Protein AF-A0A497GKZ6-F1 (afdb_monomer)

Secondary structure (DSSP, 8-state):
----------------HHHHHHHHHHHHHHTT--EE--EEETTEEE-HHHHHHHHHTT--S-HHHHHHHHHHTTSEEEEEEEEEEE-TTT--S-EEEEEE-TTT----EEEE-EEEETTT--EEEHHHHEETTEEE-TTT--EE-GGGEEE-TTS--EEEETTT--EESSPEEEEEETTT--EE-TTTSEEEEEEEEEE-HHHHHHHHHHHHHHHHHHHHHHTTPEE--SEEE-TTS-EEE-SEEEEETTEEEEEEE-TT--HHHHHHHHHHHHHHHHH-TTEEEEEEEEGGG-TT------TTEEEEEESSHHHHHHHHHHHHHTT-

Radius of gyration: 35.56 Å; Cα contacts (8 Å, |Δi|>4): 507; chains: 1; bounding box: 80×43×103 Å

Sequence (328 aa):
MRLALSERTEGVENASLSSIIEKVLSYILDKNIKVIKPERNLQGIVYPEIDNLLVSLGVTMPSYIVLEALREKGLLEKKVIDRAITCPNCGSFDVITRYHCPNCDSFNLEKTHLVTHVSCGYTDAYINFKKNSKLFCPSCGKEISENELIKREEFSEFFLCRNCNTRITEPEVKHECLSCHTVFTPLEASYIEVSEYYVKEEEVMKYKRKLIISTLASELERQGLRRESNALKGESGITHDFDLVVSQGNRKIVFVWSQDKKGEELVRDMFMTFAKAVDIKNADVVYVVPEENSKNLPKLERSNWFLLVYKNLDDLKKKLTKLLKSSH

Foldseek 3Di:
DPDDDDDDDDDDDDDPLVNLLLQVLVLCVVVVPFKQAWDQDQAGIARCSSVVSCVVVVHPDGSVVSLVVCVVLVFKDKDFPFWQWADLPPRTSQKDKAFAAPVPRDSQWDKFFWKAQQPPRDIDTQVVQDDPPWGADPPPRDTDDPVRIDTDPVTDIWIQRPPPRDTGRHTAIWMAHPVPRDIGHPVSIDIDTRIMIGGPPVSSVVVSLLVLLVVLVVVVVVVVKAWDPQWDQFPVRDIDGASTWIDDVQEIEGEHEPAVDADPRSQVVVVVQVVVCVRHVRYAYEYEEEPVRPPPHDDDDDPRYHYHYADDSVRVNVSVVVVVVVVD

Mean predicted aligned error: 10.14 Å

Solvent-accessible surface area (backbone atoms only — not comparable to full-atom values): 19103 Å² total; per-residue (Å²): 143,79,84,90,84,79,89,85,90,80,90,70,84,81,72,51,70,67,61,51,50,53,52,52,53,49,49,36,60,78,68,66,56,53,65,49,57,61,46,81,54,77,92,39,82,43,39,62,79,52,42,54,50,32,53,76,68,66,43,85,69,61,50,68,60,56,53,49,55,38,33,75,69,60,29,29,46,80,42,76,79,47,69,47,67,24,35,68,86,81,62,44,49,49,62,46,81,45,53,23,34,83,87,75,67,44,60,56,57,42,81,39,38,42,26,27,36,69,92,79,64,54,69,46,50,47,62,72,28,51,55,90,98,44,37,31,41,82,85,79,66,46,77,49,58,76,89,47,46,46,73,42,80,95,46,67,72,31,29,39,26,77,85,79,70,47,79,35,83,75,58,41,66,33,33,35,22,76,84,74,67,53,71,41,40,76,90,62,44,34,73,44,79,40,45,34,35,36,51,36,61,71,49,43,52,53,48,54,49,53,49,53,50,52,55,49,50,57,50,44,41,74,72,68,32,43,81,54,69,40,63,45,71,25,79,84,66,51,74,45,81,46,78,40,27,35,29,56,86,91,45,33,41,36,36,41,76,43,80,91,43,50,68,71,59,34,54,53,50,49,54,56,49,49,54,51,41,70,37,31,78,78,30,37,34,37,41,38,34,42,51,93,52,55,70,91,62,82,91,79,88,53,98,43,53,42,85,44,72,28,86,48,73,67,51,38,54,53,51,52,57,47,58,67,61,75,71,113

Nearest PDB structures (foldseek):
  8gh6-assembly1_A  TM=5.422E-01  e=9.690E-02  Bombyx mori
  8ibx-assembly1_C  TM=5.989E-01  e=1.751E-01  Bombyx mori
  6a1k-assembly1_B  TM=6.926E-01  e=1.164E+00  Bacillus subtilis subsp. subtilis str. 168
  1vi1-assembly2_B  TM=6.907E-01  e=1.565E+00  Bacillus subtilis
  1vi1-assembly1_A  TM=5.982E-01  e=1.034E+00  Bacillus subtilis

Structure (mmCIF, N/CA/C/O backbone):
data_AF-A0A497GKZ6-F1
#
_entry.id   AF-A0A497GKZ6-F1
#
loop_
_atom_site.group_PDB
_atom_site.id
_atom_site.type_symbol
_atom_site.label_atom_id
_atom_site.label_alt_id
_atom_site.label_comp_id
_atom_site.label_asym_id
_atom_site.label_entity_id
_atom_site.label_seq_id
_atom_site.pdbx_PDB_ins_code
_atom_site.Cartn_x
_atom_site.Cartn_y
_atom_site.Cartn_z
_atom_site.occupancy
_atom_site.B_iso_or_equiv
_atom_site.auth_seq_id
_atom_site.auth_comp_id
_atom_site.auth_asym_id
_atom_site.auth_atom_id
_atom_site.pdbx_PDB_model_num
ATOM 1 N N . MET A 1 1 ? 5.652 -16.560 -6.789 1.00 34.41 1 MET A N 1
ATOM 2 C CA . MET A 1 1 ? 6.073 -16.310 -5.391 1.00 34.41 1 MET A CA 1
ATOM 3 C C . MET A 1 1 ? 5.589 -17.429 -4.463 1.00 34.41 1 MET A C 1
ATOM 5 O O . MET A 1 1 ? 4.747 -17.232 -3.596 1.00 34.41 1 MET A O 1
ATOM 9 N N . ARG A 1 2 ? 6.131 -18.633 -4.671 1.00 26.91 2 ARG A N 1
ATOM 10 C CA . ARG A 1 2 ? 6.239 -19.687 -3.660 1.00 26.91 2 ARG A CA 1
ATOM 11 C C . ARG A 1 2 ? 7.742 -19.848 -3.428 1.00 26.91 2 ARG A C 1
ATOM 13 O O . ARG A 1 2 ? 8.458 -20.007 -4.405 1.00 26.91 2 ARG A O 1
ATOM 20 N N . LEU A 1 3 ? 8.145 -19.813 -2.159 1.00 30.70 3 LEU A N 1
ATOM 21 C CA . LEU A 1 3 ? 9.442 -20.234 -1.615 1.00 30.70 3 LEU A CA 1
ATOM 22 C C . LEU A 1 3 ? 10.664 -19.337 -1.886 1.00 30.70 3 LEU A C 1
ATOM 24 O O . LEU A 1 3 ? 11.347 -19.454 -2.891 1.00 30.70 3 LEU A O 1
ATOM 28 N N . ALA A 1 4 ? 10.998 -18.550 -0.864 1.00 26.45 4 ALA A N 1
ATOM 29 C CA . ALA A 1 4 ? 12.325 -18.575 -0.250 1.00 26.45 4 ALA A CA 1
ATOM 30 C C . ALA A 1 4 ? 12.124 -18.421 1.270 1.00 26.45 4 ALA A C 1
ATOM 32 O O . ALA A 1 4 ? 12.338 -17.368 1.859 1.00 26.45 4 ALA A O 1
ATOM 33 N N . LEU A 1 5 ? 11.571 -19.476 1.877 1.00 37.78 5 LEU A N 1
ATOM 34 C CA . LEU A 1 5 ? 11.596 -19.707 3.318 1.00 37.78 5 LEU A CA 1
ATOM 35 C C . LEU A 1 5 ? 12.772 -20.642 3.585 1.00 37.78 5 LEU A C 1
ATOM 37 O O . LEU A 1 5 ? 12.647 -21.826 3.296 1.00 37.78 5 LEU A O 1
ATOM 41 N N . SER A 1 6 ? 13.867 -20.121 4.129 1.00 30.33 6 SER A N 1
ATOM 42 C CA . SER A 1 6 ? 14.709 -20.826 5.102 1.00 30.33 6 SER A CA 1
ATOM 43 C C . SER A 1 6 ? 15.898 -19.949 5.493 1.00 30.33 6 SER A C 1
ATOM 45 O O . SER A 1 6 ? 16.607 -19.444 4.631 1.00 30.33 6 SER A O 1
ATOM 47 N N . GLU A 1 7 ? 16.108 -19.862 6.807 1.00 31.75 7 GLU A N 1
ATOM 48 C CA . GLU A 1 7 ? 17.360 -19.496 7.484 1.00 31.75 7 GLU A CA 1
ATOM 49 C C . GLU A 1 7 ? 17.676 -18.004 7.657 1.00 31.75 7 GLU A C 1
ATOM 51 O O . GLU A 1 7 ? 18.453 -17.397 6.926 1.00 31.75 7 GLU A O 1
ATOM 56 N N . ARG A 1 8 ? 17.136 -17.445 8.749 1.00 28.14 8 ARG A N 1
ATOM 57 C CA . ARG A 1 8 ? 17.918 -16.978 9.915 1.00 28.14 8 ARG A CA 1
ATOM 58 C C . ARG A 1 8 ? 16.948 -16.546 11.015 1.00 28.14 8 ARG A C 1
ATOM 60 O O . ARG A 1 8 ? 16.472 -15.418 11.050 1.00 28.14 8 ARG A O 1
ATOM 67 N N . THR A 1 9 ? 16.626 -17.481 11.899 1.00 34.38 9 THR A N 1
ATOM 68 C CA . THR A 1 9 ? 15.928 -17.215 13.158 1.00 34.38 9 THR A CA 1
ATOM 69 C C . THR A 1 9 ? 16.940 -17.254 14.285 1.00 34.38 9 THR A C 1
ATOM 71 O O . THR A 1 9 ? 17.256 -18.334 14.771 1.00 34.38 9 THR A O 1
ATOM 74 N N . GLU A 1 10 ? 17.396 -16.085 14.725 1.00 27.77 10 GLU A N 1
ATOM 75 C CA . GLU A 1 10 ? 17.902 -15.904 16.084 1.00 27.77 10 GLU A CA 1
ATOM 76 C C . GLU A 1 10 ? 17.328 -14.605 16.666 1.00 27.77 10 GLU A C 1
ATOM 78 O O . GLU A 1 10 ? 17.700 -13.503 16.278 1.00 27.77 10 GLU A O 1
ATOM 83 N N . GLY A 1 11 ? 16.368 -14.791 17.579 1.00 35.09 11 GLY A N 1
ATOM 84 C CA . GLY A 1 11 ? 16.095 -13.915 18.719 1.00 35.09 11 GLY A CA 1
ATOM 85 C C . GLY A 1 11 ? 15.475 -12.543 18.464 1.00 35.09 11 GLY A C 1
ATOM 86 O O . GLY A 1 11 ? 16.170 -11.551 18.629 1.00 35.09 11 GLY A O 1
ATOM 87 N N . VAL A 1 12 ? 14.155 -12.470 18.240 1.00 35.72 12 VAL A N 1
ATOM 88 C CA . VAL A 1 12 ? 13.333 -11.318 18.672 1.00 35.72 12 VAL A CA 1
ATOM 89 C C . VAL A 1 12 ? 11.921 -11.797 19.037 1.00 35.72 12 VAL A C 1
ATOM 91 O O . VAL A 1 12 ? 11.359 -12.660 18.364 1.00 35.72 12 VAL A O 1
ATOM 94 N N . GLU A 1 13 ? 11.361 -11.266 20.126 1.00 39.69 13 GLU A N 1
ATOM 95 C CA . GLU A 1 13 ? 9.991 -11.510 20.588 1.00 39.69 13 GLU A CA 1
ATOM 96 C C . GLU A 1 13 ? 8.973 -11.320 19.448 1.00 39.69 13 GLU A C 1
ATOM 98 O O . GLU A 1 13 ? 8.771 -10.213 18.949 1.00 39.69 13 GLU A O 1
ATOM 103 N N . ASN A 1 14 ? 8.305 -12.401 19.033 1.00 44.66 14 ASN A N 1
ATOM 104 C CA . ASN A 1 14 ? 7.237 -12.334 18.037 1.00 44.66 14 ASN A CA 1
ATOM 105 C C . ASN A 1 14 ? 6.029 -11.591 18.628 1.00 44.66 14 ASN A C 1
ATOM 107 O O . ASN A 1 14 ? 5.157 -12.190 19.261 1.00 44.66 14 ASN A O 1
ATOM 111 N N . ALA A 1 15 ? 5.955 -10.279 18.402 1.00 58.84 15 ALA A N 1
ATOM 112 C CA . ALA A 1 15 ? 4.714 -9.540 18.569 1.00 58.84 15 ALA A CA 1
ATOM 113 C C . ALA A 1 15 ? 3.642 -10.176 17.668 1.00 58.84 15 ALA A C 1
ATOM 115 O O . ALA A 1 15 ? 3.873 -10.413 16.480 1.00 58.84 15 ALA A O 1
ATOM 116 N N . SER A 1 16 ? 2.463 -10.470 18.223 1.00 80.00 16 SER A N 1
ATOM 117 C CA . SER A 1 16 ? 1.357 -10.989 17.416 1.00 80.00 16 SER A CA 1
ATOM 118 C C . SER A 1 16 ? 1.007 -9.990 16.307 1.00 80.00 16 SER A C 1
ATOM 120 O O . SER A 1 16 ? 1.052 -8.776 16.522 1.00 80.00 16 SER A O 1
ATOM 122 N N . LEU A 1 17 ? 0.621 -10.487 15.126 1.00 81.06 17 LEU A N 1
ATOM 123 C CA . LEU A 1 17 ? 0.205 -9.641 13.999 1.00 81.06 17 LEU A CA 1
ATOM 124 C C . LEU A 1 17 ? -0.867 -8.621 14.419 1.00 81.06 17 LEU A C 1
ATOM 126 O O . LEU A 1 17 ? -0.838 -7.476 13.979 1.00 81.06 17 LEU A O 1
ATOM 130 N N . SER A 1 18 ? -1.766 -9.014 15.327 1.00 80.06 18 SER A N 1
ATOM 131 C CA . SER A 1 18 ? -2.749 -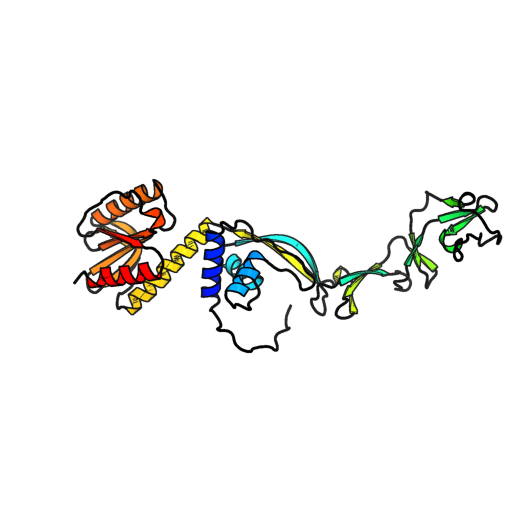8.115 15.929 1.00 80.06 18 SER A CA 1
ATOM 132 C C . SER A 1 18 ? -2.083 -6.923 16.613 1.00 80.06 18 SER A C 1
ATOM 134 O O . SER A 1 18 ? -2.382 -5.801 16.235 1.00 80.06 18 SER A O 1
ATOM 136 N N . SER A 1 19 ? -1.132 -7.142 17.529 1.00 83.50 19 SER A N 1
ATOM 137 C CA . SER A 1 19 ? -0.411 -6.066 18.236 1.00 83.50 19 SER A CA 1
ATOM 138 C C . SER A 1 19 ? 0.324 -5.122 17.277 1.00 83.50 19 SER A C 1
ATOM 140 O O . SER A 1 19 ? 0.305 -3.904 17.454 1.00 83.50 19 SER A O 1
ATOM 142 N N . ILE A 1 20 ? 0.921 -5.668 16.213 1.00 90.00 20 ILE A N 1
ATOM 143 C CA . ILE A 1 20 ? 1.582 -4.869 15.171 1.00 90.00 20 ILE A CA 1
ATOM 144 C C . ILE A 1 20 ? 0.562 -3.977 14.454 1.00 90.00 20 ILE A C 1
ATOM 146 O O . ILE A 1 20 ? 0.788 -2.774 14.327 1.00 90.00 20 ILE A O 1
ATOM 150 N N . ILE A 1 21 ? -0.583 -4.534 14.048 1.00 89.69 21 ILE A N 1
ATOM 151 C CA . ILE A 1 21 ? -1.676 -3.785 13.412 1.00 89.69 21 ILE A CA 1
ATOM 152 C C . ILE A 1 21 ? -2.134 -2.616 14.295 1.00 89.69 21 ILE A C 1
ATOM 154 O O . ILE A 1 21 ? -2.310 -1.512 13.788 1.00 89.69 21 ILE A O 1
ATOM 158 N N . GLU A 1 22 ? -2.289 -2.813 15.608 1.00 85.31 22 GLU A N 1
ATOM 159 C CA . GLU A 1 22 ? -2.705 -1.735 16.524 1.00 85.31 22 GLU A CA 1
ATOM 160 C C . GLU A 1 22 ? -1.700 -0.579 16.561 1.00 85.31 22 GLU A C 1
ATOM 162 O O . GLU A 1 22 ? -2.088 0.595 16.539 1.00 85.31 22 GLU A O 1
ATOM 167 N N . LYS A 1 23 ? -0.404 -0.911 16.603 1.00 89.44 23 LYS A N 1
ATOM 168 C CA . LYS A 1 23 ? 0.682 0.074 16.616 1.00 89.44 23 LYS A CA 1
ATOM 169 C C . LYS A 1 23 ? 0.753 0.834 15.294 1.00 89.44 23 LYS A C 1
ATOM 171 O O . LYS A 1 23 ? 0.859 2.058 15.317 1.00 89.44 23 LYS A O 1
ATOM 176 N N . VAL A 1 24 ? 0.623 0.137 14.163 1.00 93.38 24 VAL A N 1
ATOM 177 C CA . VAL A 1 24 ? 0.587 0.764 12.833 1.00 93.38 24 VAL A CA 1
ATOM 178 C C . VAL A 1 24 ? -0.623 1.687 12.686 1.00 93.38 24 VAL A C 1
ATOM 180 O O . VAL A 1 24 ? -0.465 2.827 12.264 1.00 93.38 24 VAL A O 1
ATOM 183 N N . LEU A 1 25 ? -1.819 1.255 13.095 1.00 90.50 25 LEU A N 1
ATOM 184 C CA . LEU A 1 25 ? -3.015 2.103 13.049 1.00 90.50 25 LEU A CA 1
ATOM 185 C C . LEU A 1 25 ? -2.893 3.341 13.942 1.00 90.50 25 LEU A C 1
ATOM 187 O O . LEU A 1 25 ? -3.304 4.428 13.543 1.00 90.50 25 LEU A O 1
ATOM 191 N N . SER A 1 26 ? -2.330 3.189 15.143 1.00 86.50 26 SER A N 1
ATOM 192 C CA . SER A 1 26 ? -2.093 4.325 16.040 1.00 86.50 26 SER A CA 1
ATOM 193 C C . SER A 1 26 ? -1.120 5.317 15.412 1.00 86.50 26 SER A C 1
ATOM 195 O O . SER A 1 26 ? -1.427 6.500 15.354 1.00 86.50 26 SER A O 1
ATOM 197 N N . TYR A 1 27 ? -0.022 4.830 14.832 1.00 91.56 27 TYR A N 1
ATOM 198 C CA . TYR A 1 27 ? 0.935 5.668 14.117 1.00 91.56 27 TYR A CA 1
ATOM 199 C C . TYR A 1 27 ? 0.306 6.416 12.932 1.00 91.56 27 TYR A C 1
ATOM 201 O O . TYR A 1 27 ? 0.516 7.620 12.798 1.00 91.56 27 TYR A O 1
ATOM 209 N N . ILE A 1 28 ? -0.503 5.731 12.111 1.00 92.88 28 ILE A N 1
ATOM 210 C CA . ILE A 1 28 ? -1.224 6.335 10.977 1.00 92.88 28 ILE A CA 1
ATOM 211 C C . ILE A 1 28 ? -2.091 7.512 11.439 1.00 92.88 28 ILE A C 1
ATOM 213 O O . ILE A 1 28 ? -2.050 8.581 10.830 1.00 92.88 28 ILE A O 1
ATOM 217 N N . LEU A 1 29 ? -2.844 7.337 12.527 1.00 86.94 29 LEU A N 1
ATOM 218 C CA . LEU A 1 29 ? -3.707 8.384 13.076 1.00 86.94 29 LEU A CA 1
ATOM 219 C C . LEU A 1 29 ? -2.904 9.526 13.706 1.00 86.94 29 LEU A C 1
ATOM 221 O O . LEU A 1 29 ? -3.159 10.690 13.404 1.00 86.94 29 LEU A O 1
ATOM 225 N N . ASP A 1 30 ? -1.913 9.205 14.540 1.00 86.19 30 ASP A N 1
ATOM 226 C CA . ASP A 1 30 ? -1.116 10.191 15.279 1.00 86.19 30 ASP A CA 1
ATOM 227 C C . ASP A 1 30 ? -0.305 11.090 14.333 1.00 86.19 30 ASP A C 1
ATOM 229 O O . ASP A 1 30 ? -0.101 12.275 14.601 1.00 86.19 30 ASP A O 1
ATOM 233 N N . LYS A 1 31 ? 0.150 10.535 13.203 1.00 89.75 31 LYS A N 1
ATOM 234 C CA . LYS A 1 31 ? 0.860 11.265 12.143 1.00 89.75 31 LYS A CA 1
ATOM 235 C C . LYS A 1 31 ? -0.061 11.847 11.073 1.00 89.75 31 LYS A C 1
ATOM 237 O O . LYS A 1 31 ? 0.432 12.527 10.178 1.00 89.75 31 LYS A O 1
ATOM 242 N N . ASN A 1 32 ? -1.373 11.619 11.168 1.00 89.69 32 ASN A N 1
ATOM 243 C CA . ASN A 1 32 ? -2.362 12.038 10.175 1.00 89.69 32 ASN A CA 1
ATOM 244 C C . ASN A 1 32 ? -2.004 11.580 8.742 1.00 89.69 32 ASN A C 1
ATOM 246 O O . ASN A 1 32 ? -2.157 12.329 7.774 1.00 89.69 32 ASN A O 1
ATOM 250 N N . ILE A 1 33 ? -1.500 10.350 8.608 1.00 94.62 33 ILE A N 1
ATOM 251 C CA . ILE A 1 33 ? -1.110 9.772 7.319 1.00 94.62 33 ILE A CA 1
ATOM 252 C C . ILE A 1 33 ? -2.377 9.482 6.515 1.00 94.62 33 ILE A C 1
ATOM 254 O O . ILE A 1 33 ? -3.256 8.746 6.960 1.00 94.62 33 ILE A O 1
ATOM 258 N N . LYS A 1 34 ? -2.476 10.068 5.318 1.00 96.31 34 LYS A N 1
ATOM 259 C CA . LYS A 1 34 ? -3.605 9.849 4.396 1.00 96.31 34 LYS A CA 1
ATOM 260 C C . LYS A 1 34 ? -3.288 8.835 3.304 1.00 96.31 34 LYS A C 1
ATOM 262 O O . LYS A 1 34 ? -4.176 8.103 2.875 1.00 96.31 34 LYS A O 1
ATOM 267 N N . VAL A 1 35 ? -2.033 8.799 2.862 1.00 97.69 35 VAL A N 1
ATOM 268 C CA . VAL A 1 35 ? -1.559 7.920 1.791 1.00 97.69 35 VAL A CA 1
ATOM 269 C C . VAL A 1 35 ? -0.197 7.377 2.186 1.00 97.69 35 VAL A C 1
ATOM 271 O O . VAL A 1 35 ? 0.703 8.155 2.481 1.00 97.69 35 VAL A O 1
ATOM 274 N N . ILE A 1 36 ? -0.056 6.058 2.161 1.00 97.94 36 ILE A N 1
ATOM 275 C CA . ILE A 1 36 ? 1.199 5.351 2.397 1.00 97.94 36 ILE A CA 1
ATOM 276 C C . ILE A 1 36 ? 1.789 5.039 1.023 1.00 97.94 36 ILE A C 1
ATOM 278 O O . ILE A 1 36 ? 1.198 4.278 0.246 1.00 97.94 36 ILE A O 1
ATOM 282 N N . LYS A 1 37 ? 2.924 5.664 0.709 1.00 96.62 37 LYS A N 1
ATOM 283 C CA . LYS A 1 37 ? 3.541 5.594 -0.619 1.00 96.62 37 LYS A CA 1
ATOM 284 C C . LYS A 1 37 ? 4.640 4.534 -0.690 1.00 96.62 37 LYS A C 1
ATOM 286 O O . LYS A 1 37 ? 5.398 4.391 0.271 1.00 96.62 37 LYS A O 1
ATOM 291 N N . PRO A 1 38 ? 4.744 3.810 -1.816 1.00 96.12 38 PRO A N 1
ATOM 292 C CA . PRO A 1 38 ? 5.850 2.903 -2.053 1.00 96.12 38 PRO A CA 1
ATOM 293 C C . PRO A 1 38 ? 7.086 3.663 -2.547 1.00 96.12 38 PRO A C 1
ATOM 295 O O . PRO A 1 38 ? 6.981 4.640 -3.290 1.00 96.12 38 PRO A O 1
ATOM 298 N N . GLU A 1 39 ? 8.260 3.138 -2.224 1.00 92.44 39 GLU A N 1
ATOM 299 C CA . GLU A 1 39 ? 9.521 3.454 -2.888 1.00 92.44 39 GLU A CA 1
ATOM 300 C C . GLU A 1 39 ? 10.107 2.188 -3.516 1.00 92.44 39 GLU A C 1
ATOM 302 O O . GLU A 1 39 ? 9.882 1.070 -3.045 1.00 92.44 39 GLU A O 1
ATOM 307 N N . ARG A 1 40 ? 10.854 2.361 -4.610 1.00 84.62 40 ARG A N 1
ATOM 308 C CA . ARG A 1 40 ? 11.548 1.269 -5.299 1.00 84.62 40 ARG A CA 1
ATOM 309 C C . ARG A 1 40 ? 13.042 1.382 -5.034 1.00 84.62 40 ARG A C 1
ATOM 311 O O . ARG A 1 40 ? 13.634 2.428 -5.282 1.00 84.62 40 ARG A O 1
ATOM 318 N N . ASN A 1 41 ? 13.650 0.290 -4.595 1.00 80.81 41 ASN A N 1
ATOM 319 C CA . ASN A 1 41 ? 15.099 0.139 -4.521 1.00 80.81 41 ASN A CA 1
ATOM 320 C C . ASN A 1 41 ? 15.526 -1.183 -5.184 1.00 80.81 41 ASN A C 1
ATOM 322 O O . ASN A 1 41 ? 14.697 -1.918 -5.722 1.00 80.81 41 ASN A O 1
ATOM 326 N N . LEU A 1 42 ? 16.828 -1.479 -5.169 1.00 72.88 42 LEU A N 1
ATOM 327 C CA . LEU A 1 42 ? 17.375 -2.705 -5.768 1.00 72.88 42 LEU A CA 1
ATOM 328 C C . LEU A 1 42 ? 16.876 -3.982 -5.066 1.00 72.88 42 LEU A C 1
ATOM 330 O O . LEU A 1 42 ? 16.882 -5.055 -5.661 1.00 72.88 42 LEU A O 1
ATOM 334 N N . GLN A 1 43 ? 16.445 -3.872 -3.807 1.00 75.62 43 GLN A N 1
ATOM 335 C CA . GLN A 1 43 ? 15.942 -4.974 -2.986 1.00 75.62 43 GLN A CA 1
ATOM 336 C C . GLN A 1 43 ? 14.427 -5.183 -3.139 1.00 75.62 43 GLN A C 1
ATOM 338 O O . GLN A 1 43 ? 13.925 -6.259 -2.820 1.00 75.62 43 GLN A O 1
ATOM 343 N N . GLY A 1 44 ? 13.703 -4.185 -3.652 1.00 84.81 44 GLY A N 1
ATOM 344 C CA . GLY A 1 44 ? 12.318 -4.299 -4.074 1.00 84.81 44 GLY A CA 1
ATOM 345 C C . GLY A 1 44 ? 11.456 -3.080 -3.777 1.00 84.81 44 GLY A C 1
ATOM 346 O O . GLY A 1 44 ? 11.887 -1.937 -3.925 1.00 84.81 44 GLY A O 1
ATOM 347 N N . ILE A 1 45 ? 10.195 -3.340 -3.424 1.00 90.88 45 ILE A N 1
ATOM 348 C CA . ILE A 1 45 ? 9.216 -2.311 -3.062 1.00 90.88 45 ILE A CA 1
ATOM 349 C C . ILE A 1 45 ? 9.190 -2.197 -1.543 1.00 90.88 45 ILE A C 1
ATOM 351 O O . ILE A 1 45 ? 8.900 -3.177 -0.855 1.00 90.88 45 ILE A O 1
ATOM 355 N N . VAL A 1 46 ? 9.461 -1.000 -1.043 1.00 92.31 46 VAL A N 1
ATOM 356 C CA . VAL A 1 46 ? 9.457 -0.671 0.384 1.00 92.31 46 VAL A CA 1
ATOM 357 C C . VAL A 1 46 ? 8.430 0.421 0.667 1.00 92.31 46 VAL A C 1
ATOM 359 O O . VAL A 1 46 ? 8.030 1.157 -0.233 1.00 92.31 46 VAL A O 1
ATOM 362 N N . TYR A 1 47 ? 7.996 0.526 1.917 1.00 95.56 47 TYR A N 1
ATOM 363 C CA . TYR A 1 47 ? 7.078 1.551 2.407 1.00 95.56 47 TYR A CA 1
ATOM 364 C C . TYR A 1 47 ? 7.748 2.262 3.583 1.00 95.56 47 TYR A C 1
ATOM 366 O O . TYR A 1 47 ? 7.473 1.909 4.732 1.00 95.56 47 TYR A O 1
ATOM 374 N N . PRO A 1 48 ? 8.621 3.258 3.330 1.00 93.88 48 PRO A N 1
ATOM 375 C CA . PRO A 1 48 ? 9.536 3.795 4.339 1.00 93.88 48 PRO A CA 1
ATOM 376 C C . PRO A 1 48 ? 8.856 4.234 5.637 1.00 93.88 48 PRO A C 1
ATOM 378 O O . PRO A 1 48 ? 9.371 3.970 6.719 1.00 93.88 48 PRO A O 1
ATOM 381 N N . GLU A 1 49 ? 7.679 4.861 5.557 1.00 93.88 49 GLU A N 1
ATOM 382 C CA . GLU A 1 49 ? 6.913 5.283 6.739 1.00 93.88 49 GLU A CA 1
ATOM 383 C C . GLU A 1 49 ? 6.572 4.108 7.668 1.00 93.88 49 GLU A C 1
ATOM 385 O O . GLU A 1 49 ? 6.680 4.218 8.889 1.00 93.88 49 GLU A O 1
ATOM 390 N N . ILE A 1 50 ? 6.195 2.968 7.088 1.00 95.94 50 ILE A N 1
ATOM 391 C CA . ILE A 1 50 ? 5.801 1.770 7.827 1.00 95.94 50 ILE A CA 1
ATOM 392 C C . ILE A 1 50 ? 7.023 0.929 8.178 1.00 95.94 50 ILE A C 1
ATOM 394 O O . ILE A 1 50 ? 7.131 0.478 9.312 1.00 95.94 50 ILE A O 1
ATOM 398 N N . ASP A 1 51 ? 7.970 0.761 7.257 1.00 94.44 51 ASP A N 1
ATOM 399 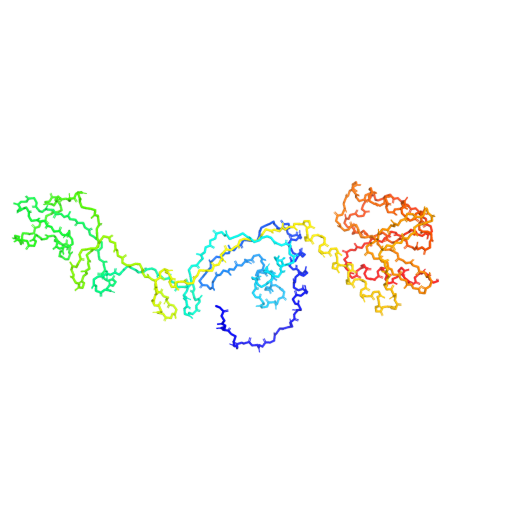C CA . ASP A 1 51 ? 9.207 0.017 7.503 1.00 94.44 51 ASP A CA 1
ATOM 400 C C . ASP A 1 51 ? 10.003 0.631 8.661 1.00 94.44 51 ASP A C 1
ATOM 402 O O . ASP A 1 51 ? 10.406 -0.086 9.576 1.00 94.44 51 ASP A O 1
ATOM 406 N N . ASN A 1 52 ? 10.146 1.961 8.700 1.00 93.69 52 ASN A N 1
ATOM 407 C CA . ASN A 1 52 ? 10.823 2.652 9.800 1.00 93.69 52 ASN A CA 1
ATOM 408 C C . ASN A 1 52 ? 10.122 2.422 11.146 1.00 93.69 52 ASN A C 1
ATOM 410 O O . ASN A 1 52 ? 10.785 2.223 12.167 1.00 93.69 52 ASN A O 1
ATOM 414 N N . LEU A 1 53 ? 8.785 2.420 11.160 1.00 94.81 53 LEU A N 1
ATOM 415 C CA . LEU A 1 53 ? 8.022 2.105 12.363 1.00 94.81 53 LEU A CA 1
ATOM 416 C C . LEU A 1 53 ? 8.267 0.655 12.796 1.00 94.81 53 LEU A C 1
ATOM 418 O O . LEU A 1 53 ? 8.547 0.417 13.969 1.00 94.81 53 LEU A O 1
ATOM 422 N N . LEU A 1 54 ? 8.190 -0.308 11.878 1.00 94.19 54 LEU A N 1
ATOM 423 C CA . LEU A 1 54 ? 8.393 -1.723 12.193 1.00 94.19 54 LEU A CA 1
ATOM 424 C C . LEU A 1 54 ? 9.802 -1.978 12.742 1.00 94.19 54 LEU A C 1
ATOM 426 O O . LEU A 1 54 ? 9.932 -2.611 13.791 1.00 94.19 54 LEU A O 1
ATOM 430 N N . VAL A 1 55 ? 10.831 -1.379 12.136 1.00 93.75 55 VAL A N 1
ATOM 431 C CA . VAL A 1 55 ? 12.209 -1.412 12.651 1.00 93.75 55 VAL A CA 1
ATOM 432 C C . VAL A 1 55 ? 12.293 -0.810 14.057 1.00 93.75 55 VAL A C 1
ATOM 434 O O . VAL A 1 55 ? 12.895 -1.416 14.942 1.00 93.75 55 VAL A O 1
ATOM 437 N N . SER A 1 56 ? 11.639 0.332 14.313 1.00 93.19 56 SER A N 1
ATOM 438 C CA . SER A 1 56 ? 11.640 0.969 15.644 1.00 93.19 56 SER A CA 1
ATOM 439 C C . SER A 1 56 ? 10.981 0.108 16.732 1.00 93.19 56 SER A C 1
ATOM 441 O O . SER A 1 56 ? 11.268 0.262 17.917 1.00 93.19 56 SER A O 1
ATOM 443 N N . LEU A 1 57 ? 10.105 -0.814 16.326 1.00 90.44 57 LEU A N 1
ATOM 444 C CA . LEU A 1 57 ? 9.409 -1.759 17.192 1.00 90.44 57 LEU A CA 1
ATOM 445 C C . LEU A 1 57 ? 10.129 -3.111 17.324 1.00 90.44 57 LEU A C 1
ATOM 447 O O . LEU A 1 57 ? 9.590 -3.996 17.987 1.00 90.44 57 LEU A O 1
ATOM 451 N N . GLY A 1 58 ? 11.296 -3.293 16.693 1.00 91.75 58 GLY A N 1
ATOM 452 C CA . GLY A 1 58 ? 11.997 -4.581 16.647 1.00 91.75 58 GLY A CA 1
ATOM 453 C C . GLY A 1 58 ? 11.290 -5.639 15.791 1.00 91.75 58 GLY A C 1
ATOM 454 O O . GLY A 1 58 ? 11.532 -6.829 15.954 1.00 91.75 58 GLY A O 1
ATOM 455 N N . VAL A 1 59 ? 10.387 -5.236 14.895 1.00 91.31 59 VAL A N 1
ATOM 456 C CA . VAL A 1 59 ? 9.601 -6.149 14.060 1.00 91.31 59 VAL A CA 1
ATOM 457 C C . VAL A 1 59 ? 10.329 -6.394 12.740 1.00 91.31 59 VAL A C 1
ATOM 459 O O . VAL A 1 59 ? 10.609 -5.461 11.995 1.00 91.31 59 VAL A O 1
ATOM 462 N N . THR A 1 60 ? 10.589 -7.662 12.420 1.00 88.19 60 THR A N 1
ATOM 463 C CA . THR A 1 60 ? 11.253 -8.092 11.172 1.00 88.19 60 THR A CA 1
ATOM 464 C C . THR A 1 60 ? 10.278 -8.399 10.032 1.00 88.19 60 THR A C 1
ATOM 466 O O . THR A 1 60 ? 10.689 -8.727 8.920 1.00 88.19 60 THR A O 1
ATOM 469 N N . MET A 1 61 ? 8.973 -8.318 10.300 1.00 86.81 61 MET A N 1
ATOM 470 C CA . MET A 1 61 ? 7.931 -8.571 9.313 1.00 86.81 61 MET A CA 1
ATOM 471 C C . MET A 1 61 ? 7.964 -7.511 8.200 1.00 86.81 61 MET A C 1
ATOM 473 O O . MET A 1 61 ? 7.977 -6.322 8.513 1.00 86.81 61 MET A O 1
ATOM 477 N N . PRO A 1 62 ? 7.901 -7.904 6.917 1.00 89.19 62 PRO A N 1
ATOM 478 C CA . PRO A 1 62 ? 7.779 -6.950 5.821 1.00 89.19 62 PRO A CA 1
ATOM 479 C C . PRO A 1 62 ? 6.510 -6.092 5.925 1.00 89.19 62 PRO A C 1
ATOM 481 O O . PRO A 1 62 ? 5.416 -6.622 6.144 1.00 89.19 62 PRO A O 1
ATOM 484 N N . SER A 1 63 ? 6.628 -4.784 5.683 1.00 92.69 63 SER A N 1
ATOM 485 C CA . SER A 1 63 ? 5.495 -3.845 5.736 1.00 92.69 63 SER A CA 1
ATOM 486 C C . SER A 1 63 ? 4.323 -4.237 4.839 1.00 92.69 63 SER A C 1
ATOM 488 O O . SER A 1 63 ? 3.173 -4.070 5.247 1.00 92.69 63 SER A O 1
ATOM 490 N N . TYR A 1 64 ? 4.579 -4.820 3.662 1.00 89.69 64 TYR A N 1
ATOM 491 C CA . TYR A 1 64 ? 3.514 -5.235 2.742 1.00 89.69 64 TYR A CA 1
ATOM 492 C C . TYR A 1 64 ? 2.535 -6.239 3.374 1.00 89.69 64 TYR A C 1
ATOM 494 O O . TYR A 1 64 ? 1.350 -6.194 3.061 1.00 89.69 64 TYR A O 1
ATOM 502 N N . ILE A 1 65 ? 2.992 -7.106 4.289 1.00 92.12 65 ILE A N 1
ATOM 503 C CA . ILE A 1 65 ? 2.122 -8.070 4.986 1.00 92.12 65 ILE A CA 1
ATOM 504 C C . ILE A 1 65 ? 1.132 -7.324 5.882 1.00 92.12 65 ILE A C 1
ATOM 506 O O . ILE A 1 65 ? -0.059 -7.634 5.904 1.00 92.12 65 ILE A O 1
ATOM 510 N N . VAL A 1 66 ? 1.616 -6.311 6.603 1.00 94.88 66 VAL A N 1
ATOM 511 C CA . VAL A 1 66 ? 0.783 -5.502 7.495 1.00 94.88 66 VAL A CA 1
ATOM 512 C C . VAL A 1 66 ? -0.201 -4.655 6.688 1.00 94.88 66 VAL A C 1
ATOM 514 O O . VAL A 1 66 ? -1.379 -4.588 7.033 1.00 94.88 66 VAL A O 1
ATOM 517 N N . LEU A 1 67 ? 0.254 -4.049 5.590 1.00 96.12 67 LEU A N 1
ATOM 518 C CA . LEU A 1 67 ? -0.583 -3.233 4.708 1.00 96.12 67 LEU A CA 1
ATOM 519 C C . LEU A 1 67 ? -1.689 -4.050 4.033 1.00 96.12 67 LEU A C 1
ATOM 521 O O . LEU A 1 67 ? -2.841 -3.614 4.013 1.00 96.12 67 LEU A O 1
ATOM 525 N N . GLU A 1 68 ? -1.382 -5.255 3.551 1.00 94.62 68 GLU A N 1
ATOM 526 C CA . GLU A 1 68 ? -2.394 -6.149 2.983 1.00 94.62 68 GLU A CA 1
ATOM 527 C C . GLU A 1 68 ? -3.391 -6.624 4.050 1.00 94.62 68 GLU A C 1
ATOM 529 O O . GLU A 1 68 ? -4.595 -6.593 3.805 1.00 94.62 68 GLU A O 1
A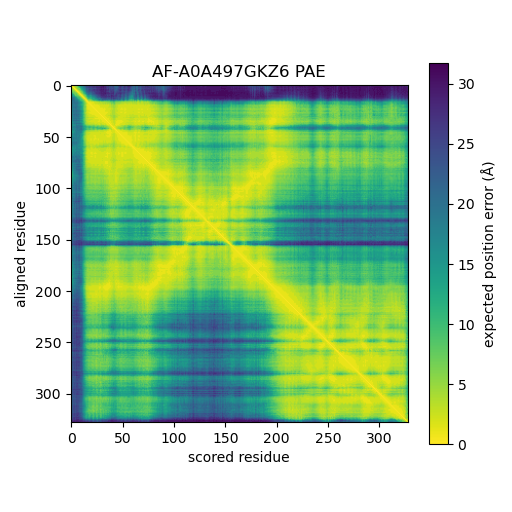TOM 534 N N . ALA A 1 69 ? -2.945 -6.930 5.274 1.00 94.31 69 ALA A N 1
ATOM 535 C CA . ALA A 1 69 ? -3.855 -7.267 6.373 1.00 94.31 69 ALA A CA 1
ATOM 536 C C . ALA A 1 69 ? -4.799 -6.103 6.742 1.00 94.31 69 ALA A C 1
ATOM 538 O O . ALA A 1 69 ? -5.973 -6.311 7.062 1.00 94.31 69 ALA A O 1
ATOM 539 N N . LEU A 1 70 ? -4.312 -4.859 6.693 1.00 95.25 70 LEU A N 1
ATOM 540 C CA . LEU A 1 70 ? -5.134 -3.664 6.897 1.00 95.25 70 LEU A CA 1
ATOM 541 C C . LEU A 1 70 ? -6.123 -3.441 5.738 1.00 95.25 70 LEU A C 1
ATOM 543 O O . LEU A 1 70 ? -7.276 -3.072 5.980 1.00 95.25 70 LEU A O 1
ATOM 547 N N . ARG A 1 71 ? -5.708 -3.706 4.493 1.00 96.50 71 ARG A N 1
ATOM 548 C CA . ARG A 1 71 ? -6.580 -3.672 3.309 1.00 96.50 71 ARG A CA 1
ATOM 549 C C . ARG A 1 71 ? -7.691 -4.717 3.399 1.00 96.50 71 ARG A C 1
ATOM 551 O O . ARG A 1 71 ? -8.850 -4.384 3.174 1.00 96.50 71 ARG A O 1
ATOM 558 N N . GLU A 1 72 ? -7.367 -5.954 3.769 1.00 95.38 72 GLU A N 1
ATOM 559 C CA . GLU A 1 72 ? -8.339 -7.045 3.941 1.00 95.38 72 GLU A CA 1
ATOM 560 C C . GLU A 1 72 ? -9.380 -6.737 5.024 1.00 95.38 72 GLU A C 1
ATOM 562 O O . GLU A 1 72 ? -10.540 -7.124 4.908 1.00 95.38 72 GLU A O 1
ATOM 567 N N . LYS A 1 73 ? -8.995 -5.969 6.050 1.00 93.12 73 LYS A N 1
ATOM 568 C CA . LYS A 1 73 ? -9.910 -5.447 7.077 1.00 93.12 73 LYS A CA 1
ATOM 569 C C . LYS A 1 73 ? -10.754 -4.255 6.608 1.00 93.12 73 LYS A C 1
ATOM 571 O O . LYS A 1 73 ? -11.538 -3.733 7.396 1.00 93.12 73 LYS A O 1
ATOM 576 N N . GLY A 1 74 ? -10.590 -3.805 5.364 1.00 96.00 74 GLY A N 1
ATOM 577 C CA . GLY A 1 74 ? -11.294 -2.654 4.800 1.00 96.00 74 GLY A CA 1
ATOM 578 C C . GLY A 1 74 ? -10.806 -1.302 5.324 1.00 96.00 74 GLY A C 1
ATOM 579 O O . GLY A 1 74 ? -11.494 -0.307 5.132 1.00 96.00 74 GLY A O 1
ATOM 580 N N . LEU A 1 75 ? -9.642 -1.252 5.980 1.00 96.38 75 LEU A N 1
ATOM 581 C CA . LEU A 1 75 ? -9.099 -0.037 6.605 1.00 96.38 75 LEU A CA 1
ATOM 582 C C . LEU A 1 75 ? -8.249 0.786 5.637 1.00 96.38 75 LEU A C 1
ATOM 584 O O . LEU A 1 75 ? -8.107 1.997 5.799 1.00 96.38 75 LEU A O 1
ATOM 588 N N . LEU A 1 76 ? -7.694 0.117 4.629 1.00 97.94 76 LEU A N 1
ATOM 589 C CA . LEU A 1 76 ? -6.940 0.731 3.549 1.00 97.94 76 LEU A CA 1
ATOM 590 C C . LEU A 1 76 ? -7.597 0.426 2.206 1.00 97.94 76 LEU A C 1
ATOM 592 O O . LEU A 1 76 ? -8.161 -0.648 1.993 1.00 97.94 76 LEU A O 1
ATOM 596 N N . GLU A 1 77 ? -7.473 1.364 1.281 1.00 97.69 77 GLU A N 1
ATOM 597 C CA . GLU A 1 77 ? -7.741 1.159 -0.134 1.00 97.69 77 GLU A CA 1
ATOM 598 C C . GLU A 1 77 ? -6.425 1.075 -0.897 1.00 97.69 77 GLU A C 1
ATOM 600 O O . GLU A 1 77 ? -5.568 1.943 -0.766 1.00 97.69 77 GLU A O 1
ATOM 605 N N . LYS A 1 78 ? -6.255 0.020 -1.690 1.00 96.88 78 LYS A N 1
ATOM 606 C CA . LYS A 1 78 ? -5.050 -0.196 -2.490 1.00 96.88 78 LYS A CA 1
ATOM 607 C C . LYS A 1 78 ? -5.262 0.359 -3.891 1.00 96.88 78 LYS A C 1
ATOM 609 O O . LYS A 1 78 ? -6.221 -0.023 -4.558 1.00 96.88 78 LYS A O 1
ATOM 614 N N . LYS A 1 79 ? -4.333 1.190 -4.355 1.00 97.56 79 LYS A N 1
ATOM 615 C CA . LYS A 1 79 ? -4.304 1.708 -5.723 1.00 97.56 79 LYS A CA 1
ATOM 616 C C . LYS A 1 79 ? -2.971 1.366 -6.368 1.00 97.56 79 LYS A C 1
ATOM 618 O O . LYS A 1 79 ? -1.927 1.838 -5.926 1.00 97.56 79 LYS A O 1
ATOM 623 N N . VAL A 1 80 ? -3.012 0.564 -7.426 1.00 96.38 80 VAL A N 1
ATOM 624 C CA . VAL A 1 80 ? -1.823 0.253 -8.227 1.00 96.38 80 VAL A CA 1
ATOM 625 C C . VAL A 1 80 ? -1.414 1.510 -8.993 1.00 96.38 80 VAL A C 1
ATOM 627 O O . VAL A 1 80 ? -2.225 2.067 -9.733 1.00 96.38 80 VAL A O 1
ATOM 630 N N . ILE A 1 81 ? -0.174 1.956 -8.799 1.00 96.44 81 ILE A N 1
ATOM 631 C CA . ILE A 1 81 ? 0.398 3.122 -9.488 1.00 96.44 81 ILE A CA 1
ATOM 632 C C . ILE A 1 81 ? 1.421 2.730 -10.556 1.00 96.44 81 ILE A C 1
ATOM 634 O O . ILE A 1 81 ? 1.677 3.513 -11.463 1.00 96.44 81 ILE A O 1
ATOM 638 N N . ASP A 1 82 ? 1.989 1.526 -10.459 1.00 94.38 82 ASP A N 1
ATOM 639 C CA . ASP A 1 82 ? 2.973 0.992 -11.400 1.00 94.38 82 ASP A CA 1
ATOM 640 C C . ASP A 1 82 ? 3.001 -0.553 -11.328 1.00 94.38 82 ASP A C 1
ATOM 642 O O . ASP A 1 82 ? 2.498 -1.164 -10.377 1.00 94.38 82 ASP A O 1
ATOM 646 N N . ARG A 1 83 ? 3.578 -1.200 -12.344 1.00 93.56 83 ARG A N 1
ATOM 647 C CA . ARG A 1 83 ? 3.878 -2.635 -12.360 1.00 93.56 83 ARG A CA 1
ATOM 648 C C . ARG A 1 83 ? 5.366 -2.835 -12.622 1.00 93.56 83 ARG A C 1
ATOM 650 O O . ARG A 1 83 ? 5.843 -2.675 -13.742 1.00 93.56 83 ARG A O 1
ATOM 657 N N . ALA A 1 84 ? 6.094 -3.216 -11.578 1.00 92.56 84 ALA A N 1
ATOM 658 C CA . ALA A 1 84 ? 7.522 -3.465 -11.674 1.00 92.56 84 ALA A CA 1
ATOM 659 C C . ALA A 1 84 ? 7.793 -4.829 -12.320 1.00 92.56 84 ALA A C 1
ATOM 661 O O . ALA A 1 84 ? 7.185 -5.832 -11.940 1.00 92.56 84 ALA A O 1
ATOM 662 N N . ILE A 1 85 ? 8.733 -4.855 -13.265 1.00 93.69 85 ILE A N 1
ATOM 663 C CA . ILE A 1 85 ? 9.275 -6.088 -13.837 1.00 93.69 85 ILE A CA 1
ATOM 664 C C . ILE A 1 85 ? 10.206 -6.737 -12.813 1.00 93.69 85 ILE A C 1
ATOM 666 O O . ILE A 1 85 ? 11.090 -6.074 -12.268 1.00 93.69 85 ILE A O 1
ATOM 670 N N . THR A 1 86 ? 10.028 -8.034 -12.591 1.00 94.75 86 THR A N 1
ATOM 671 C CA . THR A 1 86 ? 10.946 -8.876 -11.828 1.00 94.75 86 THR A CA 1
ATOM 672 C C . THR A 1 86 ? 11.293 -10.143 -12.598 1.00 94.75 86 THR A C 1
ATOM 674 O O . THR A 1 86 ? 10.556 -10.602 -13.477 1.00 94.75 86 THR A O 1
ATOM 677 N N . CYS A 1 87 ? 12.450 -10.713 -12.267 1.00 95.88 87 CYS A N 1
ATOM 678 C CA . CYS A 1 87 ? 12.902 -11.971 -12.838 1.00 95.88 87 CYS A CA 1
ATOM 679 C C . CYS A 1 87 ? 11.898 -13.094 -12.520 1.00 95.88 87 CYS A C 1
ATOM 681 O O . CYS A 1 87 ? 11.634 -13.343 -11.340 1.00 95.88 87 CYS A O 1
ATOM 683 N N . PRO A 1 88 ? 11.387 -13.830 -13.523 1.00 97.31 88 PRO A N 1
ATOM 684 C CA . PRO A 1 88 ? 10.436 -14.915 -13.288 1.00 97.31 88 PRO A CA 1
ATOM 685 C C . PRO A 1 88 ? 11.050 -16.121 -12.565 1.00 97.31 88 PRO A C 1
ATOM 687 O O . PRO A 1 88 ? 10.321 -16.911 -11.970 1.00 97.31 88 PRO A O 1
ATOM 690 N N . ASN A 1 89 ? 12.380 -16.256 -12.589 1.00 97.25 89 ASN A N 1
ATOM 691 C CA . ASN A 1 89 ? 13.096 -17.360 -11.954 1.00 97.25 89 ASN A CA 1
ATOM 692 C C . ASN A 1 89 ? 13.409 -17.083 -10.471 1.00 97.25 89 ASN A C 1
ATOM 694 O O . ASN A 1 89 ? 13.051 -17.875 -9.605 1.00 97.25 89 ASN A O 1
ATOM 698 N N . CYS A 1 90 ? 14.042 -15.945 -10.156 1.00 94.69 90 CYS A N 1
ATOM 699 C CA . CYS A 1 90 ? 14.497 -15.641 -8.789 1.00 94.69 90 CYS A CA 1
ATOM 700 C C . CYS A 1 90 ? 13.738 -14.501 -8.087 1.00 94.69 90 CYS A C 1
ATOM 702 O O . CYS A 1 90 ? 13.990 -14.240 -6.915 1.00 94.69 90 CYS A O 1
ATOM 704 N N . GLY A 1 91 ? 12.838 -13.793 -8.779 1.00 92.50 91 GLY A N 1
ATOM 705 C CA . GLY A 1 91 ? 12.081 -12.665 -8.222 1.00 92.50 91 GLY A CA 1
ATOM 706 C C . GLY A 1 91 ? 12.864 -11.357 -8.056 1.00 92.50 91 GLY A C 1
ATOM 707 O O . GLY A 1 91 ? 12.300 -10.388 -7.555 1.00 92.50 91 GLY A O 1
ATOM 708 N N . SER A 1 92 ? 14.135 -11.302 -8.473 1.00 92.88 92 SER A N 1
ATOM 709 C CA . SER A 1 92 ? 14.963 -10.090 -8.387 1.00 92.88 92 SER A CA 1
ATOM 710 C C . SER A 1 92 ? 14.417 -8.944 -9.245 1.00 92.88 92 SER A C 1
ATOM 712 O O . SER A 1 92 ? 13.888 -9.167 -10.336 1.00 92.88 92 SER A O 1
ATOM 714 N N . PHE A 1 93 ? 14.597 -7.716 -8.761 1.00 91.88 93 PHE A N 1
ATOM 715 C CA . PHE A 1 93 ? 14.302 -6.469 -9.474 1.00 91.88 93 PHE A CA 1
ATOM 716 C C . PHE A 1 93 ? 15.460 -6.001 -10.357 1.00 91.88 93 PHE A C 1
ATOM 718 O O . PHE A 1 93 ? 15.291 -5.075 -11.148 1.00 91.88 93 PHE A O 1
ATOM 725 N N . ASP A 1 94 ? 16.630 -6.624 -10.215 1.00 93.12 94 ASP A N 1
ATOM 726 C CA . ASP A 1 94 ? 17.839 -6.271 -10.946 1.00 93.12 94 ASP A CA 1
ATOM 727 C C . ASP A 1 94 ? 17.781 -6.865 -12.360 1.00 93.12 94 ASP A C 1
ATOM 729 O O . ASP A 1 94 ? 18.312 -7.943 -12.649 1.00 93.12 94 ASP A O 1
ATOM 733 N N . VAL A 1 95 ? 16.995 -6.206 -13.211 1.00 93.56 95 VAL A N 1
ATOM 734 C CA . VAL A 1 95 ? 16.658 -6.631 -14.569 1.00 93.56 95 VAL A CA 1
ATOM 735 C C . VAL A 1 95 ? 17.022 -5.521 -15.543 1.00 93.56 95 VAL A C 1
ATOM 737 O O . VAL A 1 95 ? 16.559 -4.388 -15.415 1.00 93.56 95 VAL A O 1
ATOM 740 N N . ILE A 1 96 ? 17.806 -5.868 -16.559 1.00 95.62 96 ILE A N 1
ATOM 741 C CA . ILE A 1 96 ? 18.128 -4.976 -17.674 1.00 95.62 96 ILE A CA 1
ATOM 742 C C . ILE A 1 96 ? 17.389 -5.406 -18.936 1.00 95.62 96 ILE A C 1
ATOM 744 O O . ILE A 1 96 ? 17.081 -6.581 -19.123 1.00 95.62 96 ILE A O 1
ATOM 748 N N . THR A 1 97 ? 17.134 -4.457 -19.830 1.00 96.50 97 THR A N 1
ATOM 749 C CA . THR A 1 97 ? 16.603 -4.735 -21.169 1.00 96.50 97 THR A CA 1
ATOM 750 C C . THR A 1 97 ? 17.750 -4.839 -22.166 1.00 96.50 97 THR A C 1
ATOM 752 O O . THR A 1 97 ? 18.621 -3.970 -22.210 1.00 96.50 97 THR A O 1
ATOM 755 N N . ARG A 1 98 ? 17.726 -5.880 -22.998 1.00 94.69 98 ARG A N 1
ATOM 756 C CA . ARG A 1 98 ? 18.621 -6.083 -24.136 1.00 94.69 98 ARG A CA 1
ATOM 757 C C . ARG A 1 98 ? 17.820 -6.196 -25.428 1.00 94.69 98 ARG A C 1
ATOM 759 O O . ARG A 1 98 ? 16.743 -6.785 -25.465 1.00 94.69 98 ARG A O 1
ATOM 766 N N . TYR A 1 99 ? 18.389 -5.656 -26.497 1.00 96.25 99 TYR A N 1
ATOM 767 C CA . TYR A 1 99 ? 17.860 -5.782 -27.850 1.00 96.25 99 TYR A CA 1
ATOM 768 C C . TYR A 1 99 ? 18.626 -6.874 -28.592 1.00 96.25 99 TYR A C 1
ATOM 770 O O . TYR A 1 99 ? 19.855 -6.848 -28.621 1.00 96.25 99 TYR A O 1
ATOM 778 N N . HIS A 1 100 ? 17.905 -7.822 -29.179 1.00 96.50 100 HIS A N 1
ATOM 779 C CA . HIS A 1 100 ? 18.455 -8.992 -29.852 1.00 96.50 100 HIS A CA 1
ATOM 780 C C . HIS A 1 100 ? 18.119 -8.994 -31.343 1.00 96.50 100 HIS A C 1
ATOM 782 O O . HIS A 1 100 ? 17.096 -8.476 -31.794 1.00 96.50 100 HIS A O 1
ATOM 788 N N . CYS A 1 101 ? 19.024 -9.567 -32.132 1.00 97.31 101 CYS A N 1
ATOM 789 C CA . CYS A 1 101 ? 18.826 -9.771 -33.555 1.00 97.31 101 CYS A CA 1
ATOM 790 C C . CYS A 1 101 ? 17.773 -10.866 -33.795 1.00 97.31 101 CYS A C 1
ATOM 792 O O . CYS A 1 101 ? 18.050 -12.011 -33.452 1.00 97.31 101 CYS A O 1
ATOM 794 N N . PRO A 1 102 ? 16.655 -10.593 -34.490 1.00 96.62 102 PRO A N 1
ATOM 795 C CA . PRO A 1 102 ? 15.662 -11.628 -34.802 1.00 96.62 102 PRO A CA 1
ATOM 796 C C . PRO A 1 102 ? 16.196 -12.740 -35.726 1.00 96.62 102 PRO A C 1
ATOM 798 O O . PRO A 1 102 ? 15.617 -13.815 -35.802 1.00 96.62 102 PRO A O 1
ATOM 801 N N . ASN A 1 103 ? 17.303 -12.506 -36.444 1.00 97.31 103 ASN A N 1
ATOM 802 C CA . ASN A 1 103 ? 17.883 -13.487 -37.368 1.00 97.31 103 ASN A CA 1
ATOM 803 C C . ASN A 1 103 ? 18.892 -14.447 -36.707 1.00 97.31 103 ASN A C 1
ATOM 805 O O . ASN A 1 103 ? 19.033 -15.582 -37.147 1.00 97.31 103 ASN A O 1
ATOM 809 N N . CYS A 1 104 ? 19.636 -14.006 -35.687 1.00 97.00 104 CYS A N 1
ATOM 810 C CA . CYS A 1 104 ? 20.710 -14.818 -35.084 1.00 97.00 104 CYS A CA 1
ATOM 811 C C . CYS A 1 104 ? 20.774 -14.763 -33.553 1.00 97.00 104 CYS A C 1
ATOM 813 O O . CYS A 1 104 ? 21.731 -15.258 -32.967 1.00 97.00 104 CYS A O 1
ATOM 815 N N . ASP A 1 105 ? 19.806 -14.104 -32.919 1.00 96.06 105 ASP A N 1
ATOM 816 C CA . ASP A 1 105 ? 19.696 -13.889 -31.474 1.00 96.06 105 ASP A CA 1
ATOM 817 C C . ASP A 1 105 ? 20.894 -13.185 -30.801 1.00 96.06 105 ASP A C 1
ATOM 819 O O . ASP A 1 105 ? 21.025 -13.146 -29.579 1.00 96.06 105 ASP A O 1
ATOM 823 N N . SER A 1 106 ? 21.793 -12.578 -31.579 1.00 96.38 106 SER A N 1
ATOM 824 C CA . SER A 1 106 ? 22.890 -11.788 -31.017 1.00 96.38 106 SER A CA 1
ATOM 825 C C . SER A 1 106 ? 22.394 -10.454 -30.457 1.00 96.38 106 SER A C 1
ATOM 827 O O . SER A 1 106 ? 21.672 -9.721 -31.135 1.00 96.38 106 SER A O 1
ATOM 829 N N . PHE A 1 107 ? 22.873 -10.088 -29.266 1.00 94.38 107 PHE A N 1
ATOM 830 C CA . PHE A 1 107 ? 22.682 -8.760 -28.671 1.00 94.38 107 PHE A CA 1
ATOM 831 C C . PHE A 1 107 ? 23.600 -7.680 -29.277 1.00 94.38 107 PHE A C 1
ATOM 833 O O . PHE A 1 107 ? 23.492 -6.506 -28.925 1.00 94.38 107 PHE A O 1
ATOM 840 N N . ASN A 1 108 ? 24.545 -8.056 -30.149 1.00 96.31 108 ASN A N 1
ATOM 841 C CA . ASN A 1 108 ? 25.544 -7.150 -30.723 1.00 96.31 108 ASN A CA 1
ATOM 842 C C . ASN A 1 108 ? 24.944 -6.334 -31.878 1.00 96.31 108 ASN A C 1
ATOM 844 O O . ASN A 1 108 ? 25.213 -6.563 -33.065 1.00 96.31 108 ASN A O 1
ATOM 848 N N . LEU A 1 109 ? 24.054 -5.425 -31.498 1.00 95.56 109 LEU A N 1
ATOM 849 C CA . LEU A 1 109 ? 23.337 -4.522 -32.377 1.00 95.56 109 LEU A CA 1
ATOM 850 C C . LEU A 1 109 ? 23.946 -3.132 -32.288 1.00 95.56 109 LEU A C 1
ATOM 852 O O . LEU A 1 109 ? 24.055 -2.561 -31.205 1.00 95.56 109 LEU A O 1
ATOM 856 N N . GLU A 1 110 ? 24.284 -2.558 -33.437 1.00 95.00 110 GLU A N 1
ATOM 857 C CA . GLU A 1 110 ? 24.830 -1.210 -33.491 1.00 95.00 110 GLU A CA 1
ATOM 858 C C . GLU A 1 110 ? 23.887 -0.271 -34.236 1.00 95.00 110 GLU A C 1
ATOM 860 O O . GLU A 1 110 ? 23.530 -0.507 -35.393 1.00 95.00 110 GLU A O 1
ATOM 865 N N . LYS A 1 111 ? 23.452 0.790 -33.549 1.00 94.69 111 LYS A N 1
ATOM 866 C CA . LYS A 1 111 ? 22.551 1.795 -34.113 1.00 94.69 111 LYS A CA 1
ATOM 867 C C . LYS A 1 111 ? 23.286 2.603 -35.184 1.00 94.69 111 LYS A C 1
ATOM 869 O O . LYS A 1 111 ? 24.354 3.157 -34.935 1.00 94.69 111 LYS A O 1
ATOM 874 N N . THR A 1 112 ? 22.713 2.689 -36.378 1.00 94.00 112 THR A N 1
ATOM 875 C CA . THR A 1 112 ? 23.304 3.379 -37.527 1.00 94.00 112 THR A CA 1
ATOM 876 C C . THR A 1 112 ? 22.223 3.932 -38.465 1.00 94.00 112 THR A C 1
ATOM 878 O O . THR A 1 112 ? 21.028 3.854 -38.184 1.00 94.00 112 THR A O 1
ATOM 881 N N . HIS A 1 113 ? 22.640 4.555 -39.562 1.00 92.56 113 HIS A N 1
ATOM 882 C CA . HIS A 1 113 ? 21.770 5.126 -40.589 1.00 92.56 113 HIS A CA 1
ATOM 883 C C . HIS A 1 113 ? 22.427 4.985 -41.964 1.00 92.56 113 HIS A C 1
ATOM 885 O O . HIS A 1 113 ? 23.626 4.716 -42.050 1.00 92.56 113 HIS A O 1
ATOM 891 N N . LEU A 1 114 ? 21.659 5.157 -43.042 1.00 92.94 114 LEU A N 1
ATOM 892 C CA . LEU A 1 114 ? 22.212 5.108 -44.394 1.00 92.94 114 LEU A CA 1
ATOM 893 C C . LEU A 1 114 ? 22.844 6.443 -44.783 1.00 92.94 114 LEU A C 1
ATOM 895 O O . LEU A 1 114 ? 22.260 7.511 -44.577 1.00 92.94 114 LEU A O 1
ATOM 899 N N . VAL A 1 115 ? 24.014 6.361 -45.406 1.00 93.62 115 VAL A N 1
ATOM 900 C CA . VAL A 1 115 ? 24.700 7.495 -46.024 1.00 93.62 115 VAL A CA 1
ATOM 901 C C . VAL A 1 115 ? 25.140 7.140 -47.434 1.00 93.62 115 VAL A C 1
ATOM 903 O O . VAL A 1 115 ? 25.450 5.986 -47.730 1.00 93.62 115 VAL A O 1
ATOM 906 N N . THR A 1 116 ? 25.190 8.144 -48.299 1.00 94.31 116 THR A N 1
ATOM 907 C CA . THR A 1 116 ? 25.750 8.039 -49.645 1.00 94.31 116 THR A CA 1
ATOM 908 C C . THR A 1 116 ? 26.996 8.893 -49.746 1.00 94.31 116 THR A C 1
ATOM 910 O O . THR A 1 116 ? 26.954 10.086 -49.454 1.00 94.31 116 THR A O 1
ATOM 913 N N . HIS A 1 117 ? 28.085 8.309 -50.234 1.00 96.19 117 HIS A N 1
ATOM 914 C CA . HIS A 1 117 ? 29.267 9.074 -50.602 1.00 96.19 117 HIS A CA 1
ATOM 915 C C . HIS A 1 117 ? 29.015 9.870 -51.888 1.00 96.19 117 HIS A C 1
ATOM 917 O O . HIS A 1 117 ? 28.802 9.285 -52.951 1.00 96.19 117 HIS A O 1
ATOM 923 N N . VAL A 1 118 ? 29.089 11.200 -51.796 1.00 94.75 118 VAL A N 1
ATOM 924 C CA . VAL A 1 118 ? 28.716 12.136 -52.872 1.00 94.75 118 VAL A CA 1
ATOM 925 C C 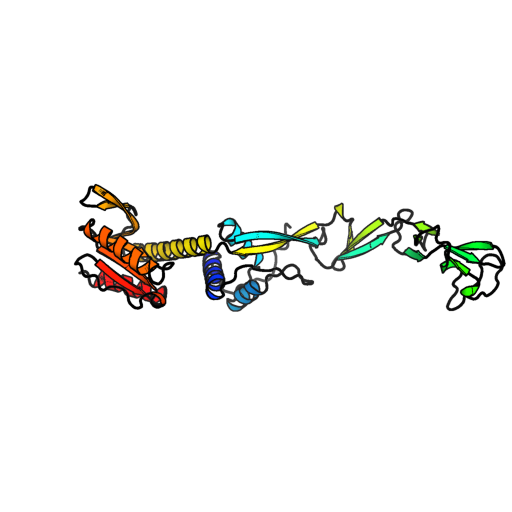. VAL A 1 118 ? 29.477 11.865 -54.169 1.00 94.75 118 VAL A C 1
ATOM 927 O O . VAL A 1 118 ? 28.878 11.870 -55.239 1.00 94.75 118 VAL A O 1
ATOM 930 N N . SER A 1 119 ? 30.787 11.603 -54.094 1.00 93.88 119 SER A N 1
ATOM 931 C CA . SER A 1 119 ? 31.618 11.528 -55.303 1.00 93.88 119 SER A CA 1
ATOM 932 C C . SER A 1 119 ? 31.480 10.224 -56.098 1.00 93.88 119 SER A C 1
ATOM 934 O O . SER A 1 119 ? 31.703 10.237 -57.304 1.00 93.88 119 SER A O 1
ATOM 936 N N . CYS A 1 120 ? 31.107 9.106 -55.460 1.00 95.31 120 CYS A N 1
ATOM 937 C CA . CYS A 1 120 ? 31.009 7.798 -56.132 1.00 95.31 120 CYS A CA 1
ATOM 938 C C . CYS A 1 120 ? 29.606 7.169 -56.110 1.00 95.31 120 CYS A C 1
ATOM 940 O O . CYS A 1 120 ? 29.395 6.139 -56.741 1.00 95.31 120 CYS A O 1
ATOM 942 N N . GLY A 1 121 ? 28.655 7.744 -55.370 1.00 93.50 121 GLY A N 1
ATOM 943 C CA . GLY A 1 121 ? 27.273 7.263 -55.285 1.00 93.50 121 GLY A CA 1
ATOM 944 C C . GLY A 1 121 ? 27.051 6.010 -54.424 1.00 93.50 121 GLY A C 1
ATOM 945 O O . GLY A 1 121 ? 25.901 5.612 -54.234 1.00 93.50 121 GLY A O 1
ATOM 946 N N . TYR A 1 122 ? 28.102 5.393 -53.867 1.00 95.50 122 TYR A N 1
ATOM 947 C CA . TYR A 1 122 ? 27.964 4.221 -52.995 1.00 95.50 122 TYR A CA 1
ATOM 948 C C . TYR A 1 122 ? 27.160 4.555 -51.733 1.00 95.50 122 TYR A C 1
ATOM 950 O O . TYR A 1 122 ? 27.424 5.566 -51.078 1.00 95.50 122 TYR A O 1
ATOM 958 N N . THR A 1 123 ? 26.188 3.700 -51.405 1.00 92.56 123 THR A N 1
ATOM 959 C CA . THR A 1 123 ? 25.249 3.883 -50.291 1.00 92.56 123 THR A CA 1
ATOM 960 C C . THR A 1 123 ? 25.284 2.673 -49.376 1.00 92.56 123 THR A C 1
ATOM 962 O O . THR A 1 123 ? 25.090 1.554 -49.841 1.00 92.56 123 THR A O 1
ATOM 965 N N . ASP A 1 124 ? 25.512 2.901 -48.086 1.00 92.31 124 ASP A N 1
ATOM 966 C CA . ASP A 1 124 ? 25.595 1.840 -47.079 1.00 92.31 124 ASP A CA 1
ATOM 967 C C . ASP A 1 124 ? 25.352 2.424 -45.674 1.00 92.31 124 ASP A C 1
ATOM 969 O O . ASP A 1 124 ? 25.162 3.635 -45.510 1.00 92.31 124 ASP A O 1
ATOM 973 N N . ALA A 1 125 ? 25.349 1.578 -44.647 1.00 92.56 125 ALA A N 1
ATOM 974 C CA . ALA A 1 125 ? 25.348 2.002 -43.258 1.00 92.56 125 ALA A CA 1
ATOM 975 C C . ALA A 1 125 ? 26.567 2.891 -42.967 1.00 92.56 125 ALA A C 1
ATOM 977 O O . ALA A 1 125 ? 27.699 2.496 -43.244 1.00 92.56 125 ALA A O 1
ATOM 978 N N . TYR A 1 126 ? 26.353 4.051 -42.335 1.00 93.00 126 TYR A N 1
ATOM 979 C CA . TYR A 1 126 ? 27.410 4.990 -41.923 1.00 93.00 126 TYR A CA 1
ATOM 980 C C . TYR A 1 126 ? 28.566 4.282 -41.227 1.00 93.00 126 TYR A C 1
ATOM 982 O O . TYR A 1 126 ? 29.737 4.592 -41.432 1.00 93.00 126 TYR A O 1
ATOM 990 N N . ILE A 1 127 ? 28.242 3.277 -40.424 1.00 92.06 127 ILE A N 1
ATOM 991 C CA . ILE A 1 127 ? 29.255 2.576 -39.669 1.00 92.06 127 ILE A CA 1
ATOM 992 C C . ILE A 1 127 ? 30.234 1.760 -40.514 1.00 92.06 127 ILE A C 1
ATOM 994 O O . ILE A 1 127 ? 31.379 1.581 -40.109 1.00 92.06 127 ILE A O 1
ATOM 998 N N . ASN A 1 128 ? 29.824 1.316 -41.699 1.00 92.44 128 ASN A N 1
ATOM 999 C CA . ASN A 1 128 ? 30.715 0.632 -42.630 1.00 92.44 128 ASN A CA 1
ATOM 1000 C C . ASN A 1 128 ? 31.714 1.609 -43.270 1.00 92.44 128 ASN A C 1
ATOM 1002 O O . ASN A 1 128 ? 32.780 1.183 -43.703 1.00 92.44 128 ASN A O 1
ATOM 1006 N N . PHE A 1 129 ? 31.419 2.915 -43.267 1.00 93.75 129 PHE A N 1
ATOM 1007 C CA . PHE A 1 129 ? 32.375 3.951 -43.662 1.00 93.75 129 PHE A CA 1
ATOM 1008 C C . PHE A 1 129 ? 33.390 4.261 -42.556 1.00 93.75 129 PHE A C 1
ATOM 1010 O O . PHE A 1 129 ? 34.443 4.824 -42.836 1.00 93.75 129 PHE A O 1
ATOM 1017 N N . LYS A 1 130 ? 33.116 3.910 -41.294 1.00 92.19 130 LYS A N 1
ATOM 1018 C CA . LYS A 1 130 ? 33.977 4.258 -40.160 1.00 92.19 130 LYS A CA 1
ATOM 1019 C C . LYS A 1 130 ? 35.036 3.187 -39.908 1.00 92.19 130 LYS A C 1
ATOM 1021 O O . LYS A 1 130 ? 34.724 2.045 -39.585 1.00 92.19 130 LYS A O 1
ATOM 1026 N N . LYS A 1 131 ? 36.310 3.582 -39.965 1.00 90.06 131 LYS A N 1
ATOM 1027 C CA . LYS A 1 131 ? 37.456 2.746 -39.583 1.00 90.06 131 LYS A CA 1
ATOM 1028 C C . LYS A 1 131 ? 38.328 3.510 -38.588 1.00 90.06 131 LYS A C 1
ATOM 1030 O O . LYS A 1 131 ? 38.985 4.488 -38.944 1.00 90.06 131 LYS A O 1
ATOM 1035 N N . ASN A 1 132 ? 38.346 3.061 -37.333 1.00 86.62 132 ASN A N 1
ATOM 1036 C CA . ASN A 1 132 ? 38.936 3.793 -36.205 1.00 86.62 132 ASN A CA 1
ATOM 1037 C C . ASN A 1 132 ? 38.328 5.210 -36.089 1.00 86.62 132 ASN A C 1
ATOM 1039 O O . ASN A 1 132 ? 37.111 5.354 -35.970 1.00 86.62 132 ASN A O 1
ATOM 1043 N N . SER A 1 133 ? 39.166 6.247 -36.154 1.00 87.88 133 SER A N 1
ATOM 1044 C CA . SER A 1 133 ? 38.769 7.660 -36.077 1.00 87.88 133 SER A CA 1
ATOM 1045 C C . SER A 1 133 ? 38.638 8.338 -37.447 1.00 87.88 133 SER A C 1
ATOM 1047 O O . SER A 1 133 ? 38.545 9.559 -37.507 1.00 87.88 133 SER A O 1
ATOM 1049 N N . LYS A 1 134 ? 38.681 7.574 -38.546 1.00 94.38 134 LYS A N 1
ATOM 1050 C CA . LYS A 1 134 ? 38.642 8.083 -39.925 1.00 94.38 134 LYS A CA 1
ATOM 1051 C C . LYS A 1 134 ? 37.488 7.460 -40.711 1.00 94.38 134 LYS A C 1
ATOM 1053 O O . LYS A 1 134 ? 37.021 6.368 -40.374 1.00 94.38 134 LYS A O 1
ATOM 1058 N N . LEU A 1 135 ? 37.053 8.143 -41.768 1.00 95.69 135 LEU A N 1
ATOM 1059 C CA . LEU A 1 135 ? 36.026 7.650 -42.682 1.00 95.69 135 LEU A CA 1
ATOM 1060 C C . LEU A 1 135 ? 36.663 7.233 -44.010 1.00 95.69 135 LEU A C 1
ATOM 1062 O O . LEU A 1 135 ? 37.484 7.953 -44.572 1.00 95.69 135 LEU A O 1
ATOM 1066 N N . PHE A 1 136 ? 36.272 6.072 -44.520 1.00 96.38 136 PHE A N 1
ATOM 1067 C CA . PHE A 1 136 ? 36.696 5.537 -45.806 1.00 96.38 136 PHE A CA 1
ATOM 1068 C C . PHE A 1 136 ? 35.477 5.036 -46.569 1.00 96.38 136 PHE A C 1
ATOM 1070 O O . PHE A 1 136 ? 34.644 4.332 -46.008 1.00 96.38 136 PHE A O 1
ATOM 1077 N N . CYS A 1 137 ? 35.372 5.356 -47.858 1.00 95.44 137 CYS A N 1
ATOM 1078 C CA . CYS A 1 137 ? 34.336 4.768 -48.703 1.00 95.44 137 CYS A CA 1
ATOM 1079 C C . CYS A 1 137 ? 34.644 3.280 -48.959 1.00 95.44 137 CYS A C 1
ATOM 1081 O O . CYS A 1 137 ? 35.675 2.999 -49.576 1.00 95.44 137 CYS A O 1
ATOM 1083 N N . PRO A 1 138 ? 33.767 2.325 -48.588 1.00 93.56 138 PRO A N 1
ATOM 1084 C CA . PRO A 1 138 ? 34.013 0.897 -48.817 1.00 93.56 138 PRO A CA 1
ATOM 1085 C C . PRO A 1 138 ? 34.143 0.522 -50.298 1.00 93.56 138 PRO A C 1
ATOM 1087 O O . PRO A 1 138 ? 34.818 -0.446 -50.629 1.00 93.56 138 PRO A O 1
ATOM 1090 N N . SER A 1 139 ? 33.513 1.295 -51.189 1.00 95.50 139 SER A N 1
ATOM 1091 C CA . SER A 1 139 ? 33.504 1.024 -52.629 1.00 95.50 139 SER A CA 1
ATOM 1092 C C . SER A 1 139 ? 34.729 1.571 -53.366 1.00 95.50 139 SER A C 1
ATOM 1094 O O . SER A 1 139 ? 35.304 0.857 -54.181 1.00 95.50 139 SER A O 1
ATOM 1096 N N . CYS A 1 140 ? 35.155 2.811 -53.094 1.00 95.31 140 CYS A N 1
ATOM 1097 C CA . CYS A 1 140 ? 36.286 3.427 -53.808 1.00 95.31 140 CYS A CA 1
ATOM 1098 C C . CYS A 1 140 ? 37.582 3.509 -52.988 1.00 95.31 140 CYS A C 1
ATOM 1100 O O . CYS A 1 140 ? 38.605 3.946 -53.508 1.00 95.31 140 CYS A O 1
ATOM 1102 N N . GLY A 1 141 ? 37.552 3.135 -51.706 1.00 92.75 141 GLY A N 1
ATOM 1103 C CA . GLY A 1 141 ? 38.712 3.127 -50.810 1.00 92.75 141 GLY A CA 1
ATOM 1104 C C . GLY A 1 141 ? 39.228 4.508 -50.387 1.00 92.75 141 GLY A C 1
ATOM 1105 O O . GLY A 1 141 ? 40.158 4.585 -49.587 1.00 92.75 141 GLY A O 1
ATOM 1106 N N . LYS A 1 142 ? 38.641 5.599 -50.897 1.00 93.94 142 LYS A N 1
ATOM 1107 C CA . LYS A 1 142 ? 39.051 6.975 -50.589 1.00 93.94 142 LYS A CA 1
ATOM 1108 C C . LYS A 1 142 ? 38.806 7.286 -49.108 1.00 93.94 142 LYS A C 1
ATOM 1110 O O . LYS A 1 142 ? 37.718 7.004 -48.602 1.00 93.94 142 LYS A O 1
ATOM 1115 N N . GLU A 1 143 ? 39.792 7.892 -48.446 1.00 95.81 143 GLU A N 1
ATOM 1116 C CA . GLU A 1 143 ? 39.581 8.578 -47.164 1.00 95.81 143 GLU A CA 1
ATOM 1117 C C . GLU A 1 143 ? 38.690 9.799 -47.418 1.00 95.81 143 GLU A C 1
ATOM 1119 O O . GLU A 1 143 ? 38.985 10.609 -48.300 1.00 95.81 143 GLU A O 1
ATOM 1124 N N . ILE A 1 144 ? 37.584 9.899 -46.689 1.00 95.38 144 ILE A N 1
ATOM 1125 C CA . ILE A 1 144 ? 36.571 10.938 -46.881 1.00 95.38 144 ILE A CA 1
ATOM 1126 C C . ILE A 1 144 ? 36.353 11.719 -45.592 1.00 95.38 144 ILE A C 1
ATOM 1128 O O . ILE A 1 144 ? 36.607 11.238 -44.488 1.00 95.38 144 ILE A O 1
ATOM 1132 N N . SER A 1 145 ? 35.862 12.940 -45.741 1.00 93.50 145 SER A N 1
ATOM 1133 C CA . SER A 1 145 ? 35.331 13.744 -44.645 1.00 93.50 145 SER A CA 1
ATOM 1134 C C . SER A 1 145 ? 33.822 13.537 -44.495 1.00 93.50 145 SER A C 1
ATOM 1136 O O . SER A 1 145 ? 33.145 13.071 -45.410 1.00 93.50 145 SER A O 1
ATOM 1138 N N . GLU A 1 146 ? 33.267 13.908 -43.344 1.00 91.56 146 GLU A N 1
ATOM 1139 C CA . GLU A 1 146 ? 31.828 13.769 -43.080 1.00 91.56 146 GLU A CA 1
ATOM 1140 C C . GLU A 1 146 ? 30.969 14.626 -44.032 1.00 91.56 146 GLU A C 1
ATOM 1142 O O . GLU A 1 146 ? 29.877 14.219 -44.412 1.00 91.56 146 GLU A O 1
ATOM 1147 N N . ASN A 1 147 ? 31.511 15.744 -44.532 1.00 93.19 147 ASN A N 1
ATOM 1148 C CA . ASN A 1 147 ? 30.868 16.606 -45.533 1.00 93.19 147 ASN A CA 1
ATOM 1149 C C . ASN A 1 147 ? 30.714 15.940 -46.916 1.00 93.19 147 ASN A C 1
ATOM 1151 O O . ASN A 1 147 ? 29.957 16.424 -47.754 1.00 93.19 147 ASN A O 1
ATOM 1155 N N . GLU A 1 148 ? 31.441 14.850 -47.180 1.00 94.50 148 GLU A N 1
ATOM 1156 C CA . GLU A 1 148 ? 31.321 14.063 -48.414 1.00 94.50 148 GLU A CA 1
ATOM 1157 C C . GLU A 1 148 ? 30.242 12.967 -48.304 1.00 94.50 148 GLU A C 1
ATOM 1159 O O . GLU A 1 148 ? 30.050 12.197 -49.251 1.00 94.50 148 GLU A O 1
ATOM 1164 N N . LEU A 1 149 ? 29.524 12.888 -47.177 1.00 93.62 149 LEU A N 1
ATOM 1165 C CA . LEU A 1 149 ? 28.430 11.948 -46.940 1.00 93.62 149 LEU A CA 1
ATOM 1166 C C . LEU A 1 149 ? 27.079 12.670 -46.898 1.00 93.62 149 LEU A C 1
ATOM 1168 O O . LEU A 1 149 ? 26.872 13.603 -46.129 1.00 93.62 149 LEU A O 1
ATOM 1172 N N . ILE A 1 150 ? 26.121 12.181 -47.684 1.00 93.06 150 ILE A N 1
ATOM 1173 C CA . ILE A 1 150 ? 24.719 12.607 -47.618 1.00 93.06 150 ILE A CA 1
ATOM 1174 C C . ILE A 1 150 ? 23.938 11.552 -46.844 1.00 93.06 150 ILE A C 1
ATOM 1176 O O . ILE A 1 150 ? 23.814 10.411 -47.296 1.00 93.06 150 ILE A O 1
ATOM 1180 N N . LYS A 1 151 ? 23.390 11.929 -45.686 1.00 90.81 151 LYS A N 1
ATOM 1181 C CA . LYS A 1 151 ? 22.451 11.089 -44.936 1.00 90.81 151 LYS A CA 1
ATOM 1182 C C . LYS A 1 151 ? 21.166 10.901 -45.741 1.00 90.81 151 LYS A C 1
ATOM 1184 O O . LYS A 1 151 ? 20.581 11.868 -46.219 1.00 90.81 151 LYS A O 1
ATOM 1189 N N . ARG A 1 152 ? 20.720 9.653 -45.887 1.00 87.19 152 ARG A N 1
ATOM 1190 C CA . ARG A 1 152 ? 19.469 9.318 -46.579 1.00 87.19 152 ARG A CA 1
ATOM 1191 C C . ARG A 1 152 ? 18.313 9.352 -45.592 1.00 87.19 152 ARG A C 1
ATOM 1193 O O . ARG A 1 152 ? 18.069 8.372 -44.897 1.00 87.19 152 ARG A O 1
ATOM 1200 N N . GLU A 1 153 ? 17.623 10.486 -45.528 1.00 76.69 153 GLU A N 1
ATOM 1201 C CA . GLU A 1 153 ? 16.499 10.708 -44.603 1.00 76.69 153 GLU A CA 1
ATOM 1202 C C . GLU A 1 153 ? 15.311 9.768 -44.852 1.00 76.69 153 GLU A C 1
ATOM 1204 O O . GLU A 1 153 ? 14.570 9.449 -43.928 1.00 76.69 153 GLU A O 1
ATOM 1209 N N . GLU A 1 154 ? 15.181 9.262 -46.081 1.00 68.88 154 GLU A N 1
ATOM 1210 C CA . GLU A 1 154 ? 14.157 8.296 -46.504 1.00 68.88 154 GLU A CA 1
ATOM 1211 C C . GLU A 1 154 ? 14.246 6.958 -45.749 1.00 68.88 154 GLU A C 1
ATOM 1213 O O . GLU A 1 154 ? 13.291 6.182 -45.733 1.00 68.88 154 GLU A O 1
ATOM 1218 N N . PHE A 1 155 ? 15.383 6.680 -45.104 1.00 66.44 155 PHE A N 1
ATOM 1219 C CA . PHE A 1 155 ? 15.591 5.487 -44.301 1.00 66.44 155 PHE A CA 1
ATOM 1220 C C . PHE A 1 155 ? 15.873 5.876 -42.851 1.00 66.44 155 PHE A C 1
ATOM 1222 O O . PHE A 1 155 ? 16.916 6.449 -42.530 1.00 66.44 155 PHE A O 1
ATOM 1229 N N . SER A 1 156 ? 14.933 5.517 -41.972 1.00 68.94 156 SER A N 1
ATOM 1230 C CA . SER A 1 156 ? 15.056 5.691 -40.526 1.00 68.94 156 SER A CA 1
ATOM 1231 C C . SER A 1 156 ? 16.337 5.055 -39.982 1.00 68.94 156 SER A C 1
ATOM 1233 O O . SER A 1 156 ? 16.921 4.147 -40.584 1.00 68.94 156 SER A O 1
ATOM 1235 N N . GLU A 1 157 ? 16.766 5.529 -38.811 1.00 89.12 157 GLU A N 1
ATOM 1236 C CA . GLU A 1 157 ? 17.792 4.847 -38.024 1.00 89.12 157 GLU A CA 1
ATOM 1237 C C . GLU A 1 157 ? 17.414 3.369 -37.845 1.00 89.12 157 GLU A C 1
ATOM 1239 O O . GLU A 1 157 ? 16.248 3.025 -37.648 1.00 89.12 157 GLU A O 1
ATOM 1244 N N . PHE A 1 158 ? 18.408 2.494 -37.935 1.00 92.94 158 PHE A N 1
ATOM 1245 C CA . PHE A 1 158 ? 18.236 1.052 -37.811 1.00 92.94 158 PHE A CA 1
ATOM 1246 C C . PHE A 1 158 ? 19.406 0.454 -37.035 1.00 92.94 158 PHE A C 1
ATOM 1248 O O . PHE A 1 158 ? 20.448 1.085 -36.858 1.00 92.94 158 PHE A O 1
ATOM 1255 N N . PHE A 1 159 ? 19.251 -0.783 -36.590 1.00 94.94 159 PHE A N 1
ATOM 1256 C CA . PHE A 1 159 ? 20.328 -1.572 -36.017 1.00 94.94 159 PHE A CA 1
ATOM 1257 C C . PHE A 1 159 ? 20.983 -2.438 -37.090 1.00 94.94 159 PHE A C 1
ATOM 1259 O O . PHE A 1 159 ? 20.303 -3.124 -37.853 1.00 94.94 159 PHE A O 1
ATOM 1266 N N . LEU A 1 160 ? 22.310 -2.436 -37.136 1.00 95.62 160 LEU A N 1
ATOM 1267 C CA . LEU A 1 160 ? 23.087 -3.418 -37.881 1.00 95.62 160 LEU A CA 1
ATOM 1268 C C . LEU A 1 160 ? 23.580 -4.485 -36.902 1.00 95.62 160 LEU A C 1
ATOM 1270 O O . LEU A 1 160 ? 24.302 -4.171 -35.954 1.00 95.62 160 LEU A O 1
ATOM 1274 N N . CYS A 1 161 ? 23.205 -5.746 -37.118 1.00 96.56 161 CYS A N 1
ATOM 1275 C CA . CYS A 1 161 ? 23.754 -6.841 -36.324 1.00 96.56 161 CYS A CA 1
ATOM 1276 C C . CYS A 1 161 ? 25.198 -7.111 -36.740 1.00 96.56 161 CYS A C 1
ATOM 1278 O O . CYS A 1 161 ? 25.460 -7.461 -37.888 1.00 96.56 161 CYS A O 1
ATOM 1280 N N . ARG A 1 162 ? 26.137 -7.030 -35.800 1.00 95.19 162 ARG A N 1
ATOM 1281 C CA . ARG A 1 162 ? 27.561 -7.256 -36.081 1.00 95.19 162 ARG A CA 1
ATOM 1282 C C . ARG A 1 162 ? 27.958 -8.727 -36.205 1.00 95.19 162 ARG A C 1
ATOM 1284 O O . ARG A 1 162 ? 29.089 -9.012 -36.580 1.00 95.19 162 ARG A O 1
ATOM 1291 N N . ASN A 1 163 ? 27.048 -9.657 -35.912 1.00 96.75 163 ASN A N 1
ATOM 1292 C CA . ASN A 1 163 ? 27.290 -11.094 -36.069 1.00 96.75 163 ASN A CA 1
ATOM 1293 C C . ASN A 1 163 ? 26.823 -11.634 -37.423 1.00 96.75 163 ASN A C 1
ATOM 1295 O O . ASN A 1 163 ? 27.516 -12.457 -38.009 1.00 96.75 163 ASN A O 1
ATOM 1299 N N . CYS A 1 164 ? 25.662 -11.196 -37.919 1.00 96.38 164 CYS A N 1
ATOM 1300 C CA . CYS A 1 164 ? 25.085 -11.707 -39.171 1.00 96.38 164 CYS A CA 1
ATOM 1301 C C . CYS A 1 164 ? 24.867 -10.633 -40.248 1.00 96.38 164 CYS A C 1
ATOM 1303 O O . CYS A 1 164 ? 24.290 -10.929 -41.290 1.00 96.38 164 CYS A O 1
ATOM 1305 N N . ASN A 1 165 ? 25.284 -9.385 -39.999 1.00 93.31 165 ASN A N 1
ATOM 1306 C CA . ASN A 1 165 ? 25.132 -8.229 -40.894 1.00 93.31 165 ASN A CA 1
ATOM 1307 C C . ASN A 1 165 ? 23.686 -7.917 -41.318 1.00 93.31 165 ASN A C 1
ATOM 1309 O O . ASN A 1 165 ? 23.458 -7.164 -42.262 1.00 93.31 165 ASN A O 1
ATOM 1313 N N . THR A 1 166 ? 22.694 -8.459 -40.608 1.00 94.94 166 THR A N 1
ATOM 1314 C CA . THR A 1 166 ? 21.282 -8.173 -40.877 1.00 94.94 166 THR A CA 1
ATOM 1315 C C . THR A 1 166 ? 20.927 -6.764 -40.408 1.00 94.94 166 THR A C 1
ATOM 1317 O O . THR A 1 166 ? 21.264 -6.365 -39.288 1.00 94.94 166 THR A O 1
ATOM 1320 N N . ARG A 1 167 ? 20.223 -6.022 -41.268 1.00 93.44 167 ARG A N 1
ATOM 1321 C CA . ARG A 1 167 ? 19.586 -4.742 -40.941 1.00 93.44 167 ARG A CA 1
ATOM 1322 C C . ARG A 1 167 ? 18.273 -4.995 -40.204 1.00 93.44 167 ARG A C 1
ATOM 1324 O O . ARG A 1 167 ? 17.437 -5.753 -40.681 1.00 93.44 167 ARG A O 1
ATOM 1331 N N . ILE A 1 168 ? 18.093 -4.334 -39.067 1.00 94.69 168 ILE A N 1
ATOM 1332 C CA . ILE A 1 168 ? 16.988 -4.558 -38.135 1.00 94.69 168 ILE A CA 1
ATOM 1333 C C . ILE A 1 168 ? 16.360 -3.213 -37.788 1.00 94.69 168 ILE A C 1
ATOM 1335 O O . ILE A 1 168 ? 17.031 -2.319 -37.278 1.00 94.69 168 ILE A O 1
ATOM 1339 N N . THR A 1 169 ? 15.069 -3.067 -38.049 1.00 92.69 169 THR A N 1
ATOM 1340 C CA . THR A 1 169 ? 14.278 -1.908 -37.605 1.00 92.69 169 THR A CA 1
ATOM 1341 C C . THR A 1 169 ? 13.543 -2.194 -36.300 1.00 92.69 169 THR A C 1
ATOM 1343 O O . THR A 1 169 ? 13.360 -1.288 -35.495 1.00 92.69 169 THR A O 1
ATOM 1346 N N . GLU A 1 170 ? 13.194 -3.459 -36.063 1.00 93.81 170 GLU A N 1
ATOM 1347 C CA . GLU A 1 170 ? 12.481 -3.934 -34.878 1.00 93.81 170 GLU A CA 1
ATOM 1348 C C . GLU A 1 170 ? 13.293 -5.067 -34.235 1.00 93.81 170 GLU A C 1
ATOM 1350 O O . GLU A 1 170 ? 13.217 -6.214 -34.679 1.00 93.81 170 GLU A O 1
ATOM 1355 N N . PRO A 1 171 ? 14.168 -4.761 -33.262 1.00 95.56 171 PRO A N 1
ATOM 1356 C CA . PRO A 1 171 ? 14.894 -5.799 -32.546 1.00 95.56 171 PRO A CA 1
ATOM 1357 C C . PRO A 1 171 ? 13.971 -6.560 -31.594 1.00 95.56 171 PRO A C 1
ATOM 1359 O O . PRO A 1 171 ? 13.010 -6.004 -31.060 1.00 95.56 171 PRO A O 1
ATOM 1362 N N . GLU A 1 172 ? 14.313 -7.814 -31.308 1.00 96.69 172 GLU A N 1
ATOM 1363 C CA . GLU A 1 172 ? 13.645 -8.555 -30.243 1.00 96.69 172 GLU A CA 1
ATOM 1364 C C . GLU A 1 172 ? 13.998 -7.937 -28.891 1.00 96.69 172 GLU A C 1
ATOM 1366 O O . GLU A 1 172 ? 15.172 -7.744 -28.565 1.00 96.69 172 GLU A O 1
ATOM 1371 N N . VAL A 1 173 ? 12.983 -7.628 -28.088 1.00 97.31 173 VAL A N 1
ATOM 1372 C CA . VAL A 1 173 ? 13.176 -7.129 -26.726 1.00 97.31 173 VAL A CA 1
ATOM 1373 C C . VAL A 1 173 ? 13.248 -8.320 -25.786 1.00 97.31 173 VAL A C 1
ATOM 1375 O O . VAL A 1 173 ? 12.288 -9.080 -25.665 1.00 97.31 173 VAL A O 1
ATOM 1378 N N . LYS A 1 174 ? 14.380 -8.466 -25.102 1.00 97.25 174 LYS A N 1
ATOM 1379 C CA . LYS A 1 174 ? 14.574 -9.450 -24.037 1.00 97.25 174 LYS A CA 1
ATOM 1380 C C . LYS A 1 174 ? 15.044 -8.746 -22.775 1.00 97.25 174 LYS A C 1
ATOM 1382 O O . LYS A 1 174 ? 15.610 -7.655 -22.813 1.00 97.25 174 LYS A O 1
ATOM 1387 N N . HIS A 1 175 ? 14.805 -9.377 -21.648 1.00 97.31 175 HIS A N 1
ATOM 1388 C CA . HIS A 1 175 ? 15.294 -8.963 -20.351 1.00 97.31 175 HIS A CA 1
ATOM 1389 C C . HIS A 1 175 ? 16.352 -9.951 -19.876 1.00 97.31 175 HIS A C 1
ATOM 1391 O O . HIS A 1 175 ? 16.254 -11.142 -20.159 1.00 97.31 175 HIS A O 1
ATOM 1397 N N . GLU A 1 176 ? 17.345 -9.468 -19.138 1.00 96.75 176 GLU A N 1
ATOM 1398 C CA . GLU A 1 176 ? 18.308 -10.308 -18.431 1.00 96.75 176 GLU A CA 1
ATOM 1399 C C . GLU A 1 176 ? 18.318 -9.919 -16.956 1.00 96.75 176 GLU A C 1
ATOM 1401 O O . GLU A 1 176 ? 18.460 -8.745 -16.608 1.00 96.75 176 GLU A O 1
ATOM 1406 N N . CYS A 1 177 ? 18.175 -10.912 -16.082 1.00 96.25 177 CYS A N 1
ATOM 1407 C CA . CYS A 1 177 ? 18.366 -10.711 -14.654 1.00 96.25 177 CYS A CA 1
ATOM 1408 C C . CYS A 1 177 ? 19.859 -10.673 -14.318 1.00 96.25 177 CYS A C 1
ATOM 1410 O O . CYS A 1 177 ? 20.551 -11.669 -14.499 1.00 96.25 177 CYS A O 1
ATOM 1412 N N . LEU A 1 178 ? 20.345 -9.580 -13.736 1.00 94.88 178 LEU A N 1
ATOM 1413 C CA . LEU A 1 178 ? 21.743 -9.460 -13.313 1.00 94.88 178 LEU A CA 1
ATOM 1414 C C . LEU A 1 178 ? 22.077 -10.315 -12.082 1.00 94.88 178 LEU A C 1
ATOM 1416 O O . LEU A 1 178 ? 23.242 -10.604 -11.833 1.00 94.88 178 LEU A O 1
ATOM 1420 N N . SER A 1 179 ? 21.069 -10.769 -11.330 1.00 94.75 179 SER A N 1
ATOM 1421 C CA . SER A 1 179 ? 21.281 -11.625 -10.156 1.00 94.75 179 SER A CA 1
ATOM 1422 C C . SER A 1 179 ? 21.427 -13.116 -10.486 1.00 94.75 179 SER A C 1
ATOM 1424 O O . SER A 1 179 ? 22.065 -13.839 -9.729 1.00 94.75 179 SER 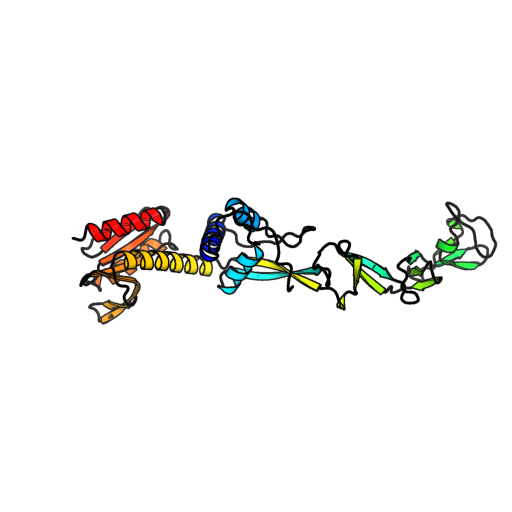A O 1
ATOM 1426 N N . CYS A 1 180 ? 20.804 -13.610 -11.564 1.00 96.25 180 CYS A N 1
ATOM 1427 C CA . CYS A 1 180 ? 20.810 -15.047 -11.902 1.00 96.25 180 CYS A CA 1
ATOM 1428 C C . CYS A 1 180 ? 20.997 -15.357 -13.395 1.00 96.25 180 CYS A C 1
ATOM 1430 O O . CYS A 1 180 ? 20.883 -16.514 -13.792 1.00 96.25 180 CYS A O 1
ATOM 1432 N N . HIS A 1 181 ? 21.235 -14.337 -14.223 1.00 96.75 181 HIS A N 1
ATOM 1433 C CA . HIS A 1 181 ? 21.454 -14.422 -15.672 1.00 96.75 181 HIS A CA 1
ATOM 1434 C C . HIS A 1 181 ? 20.327 -15.081 -16.477 1.00 96.75 181 HIS A C 1
ATOM 1436 O O . HIS A 1 181 ? 20.507 -15.429 -17.641 1.00 96.75 181 HIS A O 1
ATOM 1442 N N . THR A 1 182 ? 19.140 -15.244 -15.885 1.00 97.75 182 THR A N 1
ATOM 1443 C CA . THR A 1 182 ? 17.969 -15.713 -16.632 1.00 97.75 182 THR A CA 1
ATOM 1444 C C . THR A 1 182 ? 17.592 -14.661 -17.669 1.00 97.75 182 THR A C 1
ATOM 1446 O O . THR A 1 182 ? 17.371 -13.499 -17.314 1.00 97.75 182 THR A O 1
ATOM 1449 N N . VAL A 1 183 ? 17.513 -15.087 -18.930 1.00 96.75 183 VAL A N 1
ATOM 1450 C CA . VAL A 1 183 ? 17.009 -14.290 -20.050 1.00 96.75 183 VAL A CA 1
ATOM 1451 C C . VAL A 1 183 ? 15.548 -14.649 -20.279 1.00 96.75 183 VAL A C 1
ATOM 1453 O O . VAL A 1 183 ? 15.200 -15.826 -20.284 1.00 96.75 183 VAL A O 1
ATOM 1456 N N . PHE A 1 184 ? 14.697 -13.643 -20.436 1.00 97.50 184 PHE A N 1
ATOM 1457 C CA . PHE A 1 184 ? 13.255 -13.824 -20.590 1.00 97.50 184 PHE A CA 1
ATOM 1458 C C . PHE A 1 184 ? 12.653 -12.698 -21.428 1.00 97.50 184 PHE A C 1
ATOM 1460 O O . PHE A 1 184 ? 13.180 -11.589 -21.494 1.00 97.50 184 PHE A O 1
ATOM 1467 N N . THR A 1 185 ? 11.545 -12.975 -22.095 1.00 97.19 185 THR A N 1
ATOM 1468 C CA . THR A 1 185 ? 10.785 -11.995 -22.876 1.00 97.19 185 THR A CA 1
ATOM 1469 C C . THR A 1 185 ? 9.884 -11.141 -21.973 1.00 97.19 185 THR A C 1
ATOM 1471 O O . THR A 1 185 ? 9.613 -11.520 -20.830 1.00 97.19 185 THR A O 1
ATOM 1474 N N . PRO A 1 186 ? 9.345 -10.010 -22.467 1.00 96.81 186 PRO A N 1
ATOM 1475 C CA . PRO A 1 186 ? 8.326 -9.254 -21.741 1.00 96.81 186 PRO A CA 1
ATOM 1476 C C . PRO A 1 186 ? 7.118 -10.108 -21.324 1.00 96.81 186 PRO A C 1
ATOM 1478 O O . PRO A 1 186 ? 6.579 -9.918 -20.243 1.00 96.81 186 PRO A O 1
ATOM 1481 N N . LEU A 1 187 ? 6.711 -11.091 -22.135 1.00 96.88 187 LEU A N 1
ATOM 1482 C CA . LEU A 1 187 ? 5.571 -11.961 -21.809 1.00 96.88 187 LEU A CA 1
ATOM 1483 C C . LEU A 1 187 ? 5.884 -12.995 -20.718 1.00 96.88 187 LEU A C 1
ATOM 1485 O O . LEU A 1 187 ? 4.976 -13.441 -20.022 1.00 96.88 187 LEU A O 1
ATOM 1489 N N . GLU A 1 188 ? 7.150 -13.371 -20.561 1.00 97.12 188 GLU A N 1
ATOM 1490 C CA . GLU A 1 188 ? 7.612 -14.282 -19.508 1.00 97.12 188 GLU A CA 1
ATOM 1491 C C . GLU A 1 188 ? 7.948 -13.547 -18.204 1.00 97.12 188 GLU A C 1
ATOM 1493 O O . GLU A 1 188 ? 8.096 -14.179 -17.157 1.00 97.12 188 GLU A O 1
ATOM 1498 N N . ALA A 1 189 ? 8.083 -12.220 -18.250 1.00 96.44 189 ALA A N 1
ATOM 1499 C CA . ALA A 1 189 ? 8.404 -11.407 -17.091 1.00 96.44 189 ALA A CA 1
ATOM 1500 C C . ALA A 1 189 ? 7.329 -11.516 -15.999 1.00 96.44 189 ALA A C 1
ATOM 1502 O O . ALA A 1 189 ? 6.125 -11.563 -16.260 1.00 96.44 189 ALA A O 1
ATOM 1503 N N . SER A 1 190 ? 7.767 -11.494 -14.739 1.00 96.31 190 SER A N 1
ATOM 1504 C CA . SER A 1 190 ? 6.847 -11.313 -13.619 1.00 96.31 190 SER A CA 1
ATOM 1505 C C . SER A 1 190 ? 6.563 -9.827 -13.423 1.00 96.31 190 SER A C 1
ATOM 1507 O O . SER A 1 190 ? 7.482 -9.015 -13.367 1.00 96.31 190 SER A O 1
ATOM 1509 N N . TYR A 1 191 ? 5.284 -9.475 -13.293 1.00 94.56 191 TYR A N 1
ATOM 1510 C CA . TYR A 1 191 ? 4.839 -8.103 -13.054 1.00 94.56 191 TYR A CA 1
ATOM 1511 C C . TYR A 1 191 ? 4.230 -7.995 -11.668 1.00 94.56 191 TYR A C 1
ATOM 1513 O O . TYR A 1 191 ? 3.132 -8.500 -11.419 1.00 94.56 191 TYR A O 1
ATOM 1521 N N . ILE A 1 192 ? 4.927 -7.315 -10.768 1.00 92.69 192 ILE A N 1
ATOM 1522 C CA . ILE A 1 192 ? 4.440 -7.104 -9.409 1.00 92.69 192 ILE A CA 1
ATOM 1523 C C . ILE A 1 192 ? 3.824 -5.715 -9.263 1.00 92.69 192 ILE A C 1
ATOM 1525 O O . ILE A 1 192 ? 4.271 -4.741 -9.868 1.00 92.69 192 ILE A O 1
ATOM 1529 N N . GLU A 1 193 ? 2.780 -5.619 -8.449 1.00 93.81 193 GLU A N 1
ATOM 1530 C CA . GLU A 1 193 ? 2.072 -4.362 -8.225 1.00 93.81 193 GLU A CA 1
ATOM 1531 C C . GLU A 1 193 ? 2.862 -3.442 -7.297 1.00 93.81 193 GLU A C 1
ATOM 1533 O O . GLU A 1 193 ? 3.121 -3.778 -6.143 1.00 93.81 193 GLU A O 1
ATOM 1538 N N . VAL A 1 194 ? 3.162 -2.241 -7.780 1.00 94.38 194 VAL A N 1
ATOM 1539 C CA . VAL A 1 194 ? 3.617 -1.119 -6.960 1.00 94.38 194 VAL A CA 1
ATOM 1540 C C . VAL A 1 194 ? 2.375 -0.312 -6.615 1.00 94.38 194 VAL A C 1
ATOM 1542 O O . VAL A 1 194 ? 1.700 0.211 -7.504 1.00 94.38 194 VAL A O 1
ATOM 1545 N N . SER A 1 195 ? 2.013 -0.276 -5.335 1.00 96.31 195 SER A N 1
ATOM 1546 C CA . SER A 1 195 ? 0.722 0.264 -4.906 1.00 96.31 195 SER A CA 1
ATOM 1547 C C . SER A 1 195 ? 0.870 1.318 -3.830 1.00 96.31 195 SER A C 1
ATOM 1549 O O . SER A 1 195 ? 1.676 1.176 -2.923 1.00 96.31 195 SER A O 1
ATOM 1551 N N . GLU A 1 196 ? 0.038 2.344 -3.906 1.00 97.75 196 GLU A N 1
ATOM 1552 C CA . GLU A 1 196 ? -0.237 3.226 -2.780 1.00 97.75 196 GLU A CA 1
ATOM 1553 C C . GLU A 1 196 ? -1.381 2.648 -1.943 1.00 97.75 196 GLU A C 1
ATOM 1555 O O . GLU A 1 196 ? -2.300 2.016 -2.480 1.00 97.75 196 GLU A O 1
ATOM 1560 N N . TYR A 1 197 ? -1.351 2.909 -0.637 1.00 98.19 197 TYR A N 1
ATOM 1561 C CA . TYR A 1 197 ? -2.463 2.600 0.258 1.00 98.19 197 TYR A CA 1
ATOM 1562 C C . TYR A 1 197 ? -3.076 3.880 0.812 1.00 98.19 197 TYR A C 1
ATOM 1564 O O . TYR A 1 197 ? -2.404 4.668 1.473 1.00 98.19 197 TYR A O 1
ATOM 1572 N N . TYR A 1 198 ? -4.365 4.065 0.569 1.00 98.00 198 TYR A N 1
ATOM 1573 C CA . TYR A 1 198 ? -5.146 5.205 1.024 1.00 98.00 198 TYR A CA 1
ATOM 1574 C C . TYR A 1 198 ? -5.867 4.836 2.315 1.00 98.00 198 TYR A C 1
ATOM 1576 O O . TYR A 1 198 ? -6.524 3.797 2.402 1.00 98.00 198 TYR A O 1
ATOM 1584 N N . VAL A 1 199 ? -5.734 5.683 3.329 1.00 97.56 199 VAL A N 1
ATOM 1585 C CA . VAL A 1 199 ? -6.290 5.436 4.658 1.00 97.56 199 VAL A CA 1
ATOM 1586 C C . VAL A 1 199 ? -7.772 5.791 4.674 1.00 97.56 199 VAL A C 1
ATOM 1588 O O . VAL A 1 199 ? -8.146 6.944 4.462 1.00 97.56 199 VAL A O 1
ATOM 1591 N N . LYS A 1 200 ? -8.627 4.813 4.991 1.00 96.12 200 LYS A N 1
ATOM 1592 C CA . LYS A 1 200 ? -10.053 5.051 5.246 1.00 96.12 200 LYS A CA 1
ATOM 1593 C C . LYS A 1 200 ? -10.232 5.462 6.700 1.00 96.12 200 LYS A C 1
ATOM 1595 O O . LYS A 1 200 ? -10.541 4.638 7.555 1.00 96.12 200 LYS A O 1
ATOM 1600 N N . GLU A 1 201 ? -9.982 6.737 6.982 1.00 89.88 201 GLU A N 1
ATOM 1601 C CA . GLU A 1 201 ? -9.909 7.286 8.344 1.00 89.88 201 GLU A CA 1
ATOM 1602 C C . GLU A 1 201 ? -11.125 6.937 9.214 1.00 89.88 201 GLU A C 1
ATOM 1604 O O . GLU A 1 201 ? -10.951 6.477 10.342 1.00 89.88 201 GLU A O 1
ATOM 1609 N N . GLU A 1 202 ? -12.345 7.059 8.683 1.00 88.19 202 GLU A N 1
ATOM 1610 C CA . GLU A 1 202 ? -13.564 6.674 9.407 1.00 88.19 202 GLU A CA 1
ATOM 1611 C C . GLU A 1 202 ? -13.562 5.193 9.811 1.00 88.19 202 GLU A C 1
ATOM 1613 O O . GLU A 1 202 ? -13.894 4.849 10.947 1.00 88.19 202 GLU A O 1
ATOM 1618 N N . GLU A 1 203 ? -13.157 4.304 8.903 1.00 92.50 203 GLU A N 1
ATOM 1619 C CA . GLU A 1 203 ? -13.104 2.862 9.156 1.00 92.50 203 GLU A CA 1
ATOM 1620 C C . GLU A 1 203 ? -11.985 2.508 10.137 1.00 92.50 203 GLU A C 1
ATOM 1622 O O . GLU A 1 203 ? -12.184 1.688 11.036 1.00 92.50 203 GLU A O 1
ATOM 1627 N N . VAL A 1 204 ? -10.837 3.186 10.047 1.00 90.19 204 VAL A N 1
ATOM 1628 C CA . VAL A 1 204 ? -9.744 3.064 11.020 1.00 90.19 204 VAL A CA 1
ATOM 1629 C C . VAL A 1 204 ? -10.202 3.482 12.419 1.00 90.19 204 VAL A C 1
ATOM 1631 O O . VAL A 1 204 ? -9.956 2.757 13.388 1.00 90.19 204 VAL A O 1
ATOM 1634 N N . MET A 1 205 ? -10.911 4.605 12.544 1.00 84.06 205 MET A N 1
ATOM 1635 C CA . MET A 1 205 ? -11.430 5.089 13.827 1.00 84.06 205 MET A CA 1
ATOM 1636 C C . MET A 1 205 ? -12.471 4.131 14.420 1.00 84.06 205 MET A C 1
ATOM 1638 O O . MET A 1 205 ? -12.381 3.779 15.604 1.00 84.06 205 MET A O 1
ATOM 1642 N N . LYS A 1 206 ? -13.405 3.631 13.598 1.00 85.75 206 LYS A N 1
ATOM 1643 C CA . LYS A 1 206 ? -14.378 2.596 13.995 1.00 85.75 206 LYS A CA 1
ATOM 1644 C C . LYS A 1 206 ? -13.681 1.310 14.441 1.00 85.75 206 LYS A C 1
ATOM 1646 O O . LYS A 1 206 ? -14.065 0.721 15.452 1.00 85.75 206 LYS A O 1
ATOM 1651 N N . TYR A 1 207 ? -12.649 0.873 13.721 1.00 87.44 207 TYR A N 1
ATOM 1652 C CA . TYR A 1 207 ? -11.883 -0.325 14.062 1.00 87.44 207 TYR A CA 1
ATOM 1653 C C . TYR A 1 207 ? -11.138 -0.165 15.390 1.00 87.44 207 TYR A C 1
ATOM 1655 O O . TYR A 1 207 ? -11.250 -1.027 16.262 1.00 87.44 207 TYR A O 1
ATOM 1663 N N . LYS A 1 208 ? -10.452 0.969 15.595 1.00 81.00 208 LYS A N 1
ATOM 1664 C CA . LYS A 1 208 ? -9.770 1.290 16.858 1.00 81.00 208 LYS A CA 1
ATOM 1665 C C . LYS A 1 208 ? -10.750 1.297 18.035 1.00 81.00 208 LYS A C 1
ATOM 1667 O O . LYS A 1 208 ? -10.431 0.761 19.093 1.00 81.00 208 LYS A O 1
ATOM 1672 N N . ARG A 1 209 ? -11.961 1.839 17.845 1.00 82.50 209 ARG A N 1
ATOM 1673 C CA . ARG A 1 209 ? -13.030 1.820 18.863 1.00 82.50 209 ARG A CA 1
ATOM 1674 C C . ARG A 1 209 ? -13.421 0.396 19.236 1.00 82.50 209 ARG A C 1
ATOM 1676 O O . ARG A 1 209 ? -13.401 0.043 20.413 1.00 82.50 209 ARG A O 1
ATOM 1683 N N . LYS A 1 210 ? -13.729 -0.437 18.235 1.00 84.94 210 LYS A N 1
ATOM 1684 C CA . LYS A 1 210 ? -14.091 -1.850 18.438 1.00 84.94 210 LYS A CA 1
ATOM 1685 C C . LYS A 1 210 ? -13.007 -2.608 19.196 1.00 84.94 210 LYS A C 1
ATOM 1687 O O . LYS A 1 210 ? -13.324 -3.373 20.100 1.00 84.94 210 LYS A O 1
ATOM 1692 N N . LEU A 1 211 ? -11.750 -2.358 18.853 1.00 80.94 211 LEU A N 1
ATOM 1693 C CA . LEU A 1 211 ? -10.599 -2.993 19.473 1.00 80.94 211 LEU A CA 1
ATOM 1694 C C . LEU A 1 211 ? -10.449 -2.620 20.955 1.00 80.94 211 LEU A C 1
ATOM 1696 O O . LEU A 1 211 ? -10.318 -3.506 21.799 1.00 80.94 211 LEU A O 1
ATOM 1700 N N . ILE A 1 212 ? -10.526 -1.325 21.282 1.00 80.50 212 ILE A N 1
ATOM 1701 C CA . ILE A 1 212 ? -10.487 -0.844 22.671 1.00 80.50 212 ILE A CA 1
ATOM 1702 C C . ILE A 1 212 ? -11.613 -1.495 23.477 1.00 80.50 212 ILE A C 1
ATOM 1704 O O . ILE A 1 212 ? -11.355 -2.067 24.537 1.00 80.50 212 ILE A O 1
ATOM 1708 N N . ILE A 1 213 ? -12.837 -1.484 22.942 1.00 85.12 213 ILE A N 1
ATOM 1709 C CA . ILE A 1 213 ? -13.998 -2.109 23.583 1.00 85.12 213 ILE A CA 1
ATOM 1710 C C . ILE A 1 213 ? -13.763 -3.609 23.798 1.00 85.12 213 ILE A C 1
ATOM 1712 O O . ILE A 1 213 ? -13.991 -4.100 24.899 1.00 85.12 213 ILE A O 1
ATOM 1716 N N . SER A 1 214 ? -13.275 -4.346 22.792 1.00 84.69 214 SER A N 1
ATOM 1717 C CA . SER A 1 214 ? -13.042 -5.792 22.917 1.00 84.69 214 SER A CA 1
ATOM 1718 C C . SER A 1 214 ? -11.957 -6.138 23.936 1.00 84.69 214 SER A C 1
ATOM 1720 O O . SER A 1 214 ? -12.113 -7.085 24.709 1.00 84.69 214 SER A O 1
ATOM 1722 N N . THR A 1 215 ? -10.882 -5.350 23.978 1.00 82.19 215 THR A N 1
ATOM 1723 C CA . THR A 1 215 ? -9.775 -5.544 24.920 1.00 82.19 215 THR A CA 1
ATOM 1724 C C . THR A 1 215 ? -10.236 -5.295 26.350 1.00 82.19 215 THR A C 1
ATOM 1726 O O . THR A 1 215 ? -9.897 -6.056 27.256 1.00 82.19 215 THR A O 1
ATOM 1729 N N . LEU A 1 216 ? -11.046 -4.256 26.559 1.00 83.69 216 LEU A N 1
ATOM 1730 C CA . LEU A 1 216 ? -11.605 -3.947 27.870 1.00 83.69 216 LEU A CA 1
ATOM 1731 C C . LEU A 1 216 ? -12.671 -4.954 28.289 1.00 83.69 216 LEU A C 1
ATOM 1733 O O . LEU A 1 216 ? -12.632 -5.405 29.425 1.00 83.69 216 LEU A O 1
ATOM 1737 N N . ALA A 1 217 ? -13.557 -5.373 27.386 1.00 87.06 217 ALA A N 1
ATOM 1738 C CA . ALA A 1 217 ? -14.533 -6.423 27.666 1.00 87.06 217 ALA A CA 1
ATOM 1739 C C . ALA A 1 217 ? -13.842 -7.708 28.152 1.00 87.06 217 ALA A C 1
ATOM 1741 O O . ALA A 1 217 ? -14.199 -8.232 29.201 1.00 87.06 217 ALA A O 1
ATOM 1742 N N . SER A 1 218 ? -12.779 -8.136 27.463 1.00 86.31 218 SER A N 1
ATOM 1743 C CA . SER A 1 218 ? -11.996 -9.324 27.841 1.00 86.31 218 SER A CA 1
ATOM 1744 C C . SER A 1 218 ? -11.288 -9.169 29.196 1.00 86.31 218 SER A C 1
ATOM 1746 O O . SER A 1 218 ? -11.065 -10.138 29.920 1.00 86.31 218 SER A O 1
ATOM 1748 N N . GLU A 1 219 ? -10.877 -7.952 29.557 1.00 84.75 219 GLU A N 1
ATOM 1749 C CA . GLU A 1 219 ? -10.326 -7.658 30.884 1.00 84.75 219 GLU A CA 1
ATOM 1750 C C . GLU A 1 219 ? -11.407 -7.726 31.971 1.00 84.75 219 GLU A C 1
ATOM 1752 O O . GLU A 1 219 ? -11.200 -8.373 32.992 1.00 84.75 219 GLU A O 1
ATOM 1757 N N . LEU A 1 220 ? -12.574 -7.123 31.735 1.00 86.88 220 LEU A N 1
ATOM 1758 C CA . LEU A 1 220 ? -13.702 -7.149 32.668 1.00 86.88 220 LEU A CA 1
ATOM 1759 C C . LEU A 1 220 ? -14.223 -8.575 32.899 1.00 86.88 220 LEU A C 1
ATOM 1761 O O . LEU A 1 220 ? -14.503 -8.952 34.035 1.00 86.88 220 LEU A O 1
ATOM 1765 N N . GLU A 1 221 ? -14.283 -9.391 31.846 1.00 88.62 221 GLU A N 1
ATOM 1766 C CA . GLU A 1 221 ? -14.652 -10.807 31.936 1.00 88.62 221 GLU A CA 1
ATOM 1767 C C . GLU A 1 221 ? -13.682 -11.601 32.820 1.00 88.62 221 GLU A C 1
ATOM 1769 O O . GLU A 1 221 ? -14.108 -12.368 33.685 1.00 88.62 221 GLU A O 1
ATOM 1774 N N . ARG A 1 222 ? -12.370 -11.358 32.691 1.00 87.25 222 ARG A N 1
ATOM 1775 C CA . ARG A 1 222 ? -11.354 -11.962 33.574 1.00 87.25 222 ARG A CA 1
ATOM 1776 C C . ARG A 1 222 ? -11.491 -11.530 35.034 1.00 87.25 222 ARG A C 1
ATOM 1778 O O . ARG A 1 222 ? -11.088 -12.275 35.922 1.00 87.25 222 ARG A O 1
ATOM 1785 N N . GLN A 1 223 ? -12.079 -10.363 35.287 1.00 85.69 223 GLN A N 1
ATOM 1786 C CA . GLN A 1 223 ? -12.396 -9.876 36.632 1.00 85.69 223 GLN A CA 1
ATOM 1787 C C . GLN A 1 223 ? -13.731 -10.425 37.175 1.00 85.69 223 GLN A C 1
ATOM 1789 O O . GLN A 1 223 ? -14.144 -10.054 38.272 1.00 85.69 223 GLN A O 1
ATOM 1794 N N . GLY A 1 224 ? -14.397 -11.327 36.443 1.00 87.19 224 GLY A N 1
ATOM 1795 C CA . GLY A 1 224 ? -15.616 -12.013 36.879 1.00 87.19 224 GLY A CA 1
ATOM 1796 C C . GLY A 1 224 ? -16.922 -11.319 36.486 1.00 87.19 224 GLY A C 1
ATOM 1797 O O . GLY A 1 224 ? -17.990 -11.770 36.904 1.00 87.19 224 GLY A O 1
ATOM 1798 N N . LEU A 1 225 ? -16.865 -10.249 35.687 1.00 90.38 225 LEU A N 1
ATOM 1799 C CA . LEU A 1 225 ? -18.059 -9.650 35.095 1.00 90.38 225 LEU A CA 1
ATOM 1800 C C . LEU A 1 225 ? -18.532 -10.500 33.912 1.00 90.38 225 LEU A C 1
ATOM 1802 O O . LEU A 1 225 ? -17.735 -11.127 33.220 1.00 90.38 225 LEU A O 1
ATOM 1806 N N . ARG A 1 226 ? -19.837 -10.526 33.654 1.00 91.44 226 ARG A N 1
ATOM 1807 C CA . ARG A 1 226 ? -20.399 -11.239 32.501 1.00 91.44 226 ARG A CA 1
ATOM 1808 C C . ARG A 1 226 ? -20.776 -10.249 31.418 1.00 91.44 226 ARG A C 1
ATOM 1810 O O . ARG A 1 226 ? -21.386 -9.224 31.704 1.00 91.44 226 ARG A O 1
ATOM 1817 N N . ARG A 1 227 ? -20.423 -10.546 30.172 1.00 91.31 227 ARG A N 1
ATOM 1818 C CA . ARG A 1 227 ? -20.855 -9.751 29.026 1.00 91.31 227 ARG A CA 1
ATOM 1819 C C . ARG A 1 227 ? -22.307 -10.058 28.682 1.00 91.31 227 ARG A C 1
ATOM 1821 O O . ARG A 1 227 ? -22.710 -11.216 28.639 1.00 91.31 227 ARG A O 1
ATOM 1828 N N . GLU A 1 228 ? -23.069 -9.006 28.425 1.00 92.19 228 GLU A N 1
ATOM 1829 C CA . GLU A 1 228 ? -24.491 -9.066 28.096 1.00 92.19 228 GLU A CA 1
ATOM 1830 C C . GLU A 1 228 ? -24.736 -8.607 26.652 1.00 92.19 228 GLU A C 1
ATOM 1832 O O . GLU A 1 228 ? -23.823 -8.165 25.947 1.00 92.19 228 GLU A O 1
ATOM 1837 N N . SER A 1 229 ? -25.995 -8.679 26.213 1.00 90.75 229 SER A N 1
ATOM 1838 C CA . SER A 1 229 ? -26.432 -7.992 24.995 1.00 90.75 229 SER A CA 1
ATOM 1839 C C . SER A 1 229 ? -26.177 -6.487 25.107 1.00 90.75 229 SER A C 1
ATOM 1841 O O . SER A 1 229 ? -26.523 -5.865 26.113 1.00 90.75 229 SER A O 1
ATOM 1843 N N . ASN A 1 230 ? -25.640 -5.896 24.039 1.00 92.19 230 ASN A N 1
ATOM 1844 C CA . ASN A 1 230 ? -25.409 -4.455 23.951 1.00 92.19 230 ASN A CA 1
ATOM 1845 C C . ASN A 1 230 ? -26.707 -3.623 23.894 1.00 92.19 230 ASN A C 1
ATOM 1847 O O . ASN A 1 230 ? -26.655 -2.407 24.077 1.00 92.19 230 ASN A O 1
ATOM 1851 N N . ALA A 1 231 ? -27.853 -4.271 23.670 1.00 92.38 231 ALA A N 1
ATOM 1852 C CA . ALA A 1 231 ? -29.168 -3.648 23.617 1.00 92.38 231 ALA A CA 1
ATOM 1853 C C . ALA A 1 231 ? -29.911 -3.808 24.953 1.00 92.38 231 ALA A C 1
ATOM 1855 O O . ALA A 1 231 ? -30.123 -4.930 25.427 1.00 92.38 231 ALA A O 1
ATOM 1856 N N . LEU A 1 232 ? -30.363 -2.696 25.539 1.00 91.25 232 LEU A N 1
ATOM 1857 C CA . LEU A 1 232 ? -31.174 -2.674 26.759 1.00 91.25 232 LEU A CA 1
ATOM 1858 C C . LEU A 1 232 ? -32.496 -1.947 26.534 1.00 91.25 232 LEU A C 1
ATOM 1860 O O . LEU A 1 232 ? -32.541 -0.873 25.943 1.00 91.25 232 LEU A O 1
ATOM 1864 N N . LYS A 1 233 ? -33.579 -2.516 27.063 1.00 90.62 233 LYS A N 1
ATOM 1865 C CA . LYS A 1 233 ? -34.905 -1.898 27.036 1.00 90.62 233 LYS A CA 1
ATOM 1866 C C . LYS A 1 233 ? -35.048 -0.915 28.202 1.00 90.62 233 LYS A C 1
ATOM 1868 O O . LYS A 1 233 ? -34.840 -1.308 29.350 1.00 90.62 233 LYS A O 1
ATOM 1873 N N . GLY A 1 234 ? -35.375 0.338 27.902 1.00 88.69 234 GLY A N 1
ATOM 1874 C CA . GLY A 1 234 ? -35.680 1.374 28.888 1.00 88.69 234 GLY A CA 1
ATOM 1875 C C . GLY A 1 234 ? -37.074 1.220 29.499 1.00 88.69 234 GLY A C 1
ATOM 1876 O O . GLY A 1 234 ? -37.896 0.434 29.016 1.00 88.69 234 GLY A O 1
ATOM 1877 N N . GLU A 1 235 ? -37.355 1.986 30.555 1.00 88.50 235 GLU A N 1
ATOM 1878 C CA . GLU A 1 235 ? -38.681 2.036 31.192 1.00 88.50 235 GLU A CA 1
ATOM 1879 C C . GLU A 1 235 ? -39.769 2.512 30.220 1.00 88.50 235 GLU A C 1
ATOM 1881 O O . GLU A 1 235 ? -40.900 2.035 30.278 1.00 88.50 235 GLU A O 1
ATOM 1886 N N . SER A 1 236 ? -39.410 3.384 29.274 1.00 87.56 236 SER A N 1
ATOM 1887 C CA . SER A 1 236 ? -40.271 3.828 28.172 1.00 87.56 236 SER A CA 1
ATOM 1888 C C . SER A 1 236 ? -40.672 2.709 27.200 1.00 87.56 236 SER A C 1
ATOM 1890 O O . SER A 1 236 ? -41.551 2.893 26.359 1.00 87.56 236 SER A O 1
ATOM 1892 N N . GLY A 1 237 ? -40.016 1.548 27.275 1.00 88.38 237 GLY A N 1
ATOM 1893 C CA . GLY A 1 237 ? -40.164 0.445 26.334 1.00 88.38 237 GLY A CA 1
ATOM 1894 C C . GLY A 1 237 ? -39.286 0.555 25.084 1.00 88.38 237 GLY A C 1
ATOM 1895 O O . GLY A 1 237 ? -39.244 -0.404 24.312 1.00 88.38 237 GLY A O 1
ATOM 1896 N N . ILE A 1 238 ? -38.563 1.666 24.904 1.00 90.12 238 ILE A N 1
ATOM 1897 C CA . ILE A 1 238 ? -37.598 1.864 23.816 1.00 90.12 238 ILE A CA 1
ATOM 1898 C C . ILE A 1 238 ? -36.341 1.030 24.082 1.00 90.12 238 ILE A C 1
ATOM 1900 O O . ILE A 1 238 ? -35.838 0.974 25.203 1.00 90.12 238 ILE A O 1
ATOM 1904 N N . THR A 1 239 ? -35.818 0.381 23.044 1.00 91.38 239 THR A N 1
ATOM 1905 C CA . THR A 1 239 ? -34.530 -0.319 23.108 1.00 91.38 239 THR A CA 1
ATOM 1906 C C . THR A 1 239 ? -33.398 0.643 22.767 1.00 91.38 239 THR A C 1
ATOM 1908 O O . THR A 1 239 ? -33.433 1.303 21.731 1.00 91.38 239 THR A O 1
ATOM 1911 N N . HIS A 1 240 ? -32.385 0.694 23.626 1.00 91.12 240 HIS A N 1
ATOM 1912 C CA . HIS A 1 240 ? -31.187 1.511 23.467 1.00 91.12 240 HIS A CA 1
ATOM 1913 C C . HIS A 1 240 ? -29.956 0.627 23.287 1.00 91.12 240 HIS A C 1
ATOM 1915 O O . HIS A 1 240 ? -29.745 -0.302 24.068 1.00 91.12 240 HIS A O 1
ATOM 1921 N N . ASP A 1 241 ? -29.117 0.967 22.311 1.00 90.75 241 ASP A N 1
ATOM 1922 C CA . ASP A 1 241 ? -27.819 0.325 22.094 1.00 90.75 241 ASP A CA 1
ATOM 1923 C C . ASP A 1 241 ? -26.673 1.080 22.781 1.00 90.75 241 ASP A C 1
ATOM 1925 O O . ASP A 1 241 ? -26.618 2.323 22.777 1.00 90.75 241 ASP A O 1
ATOM 1929 N N . PHE A 1 242 ? -25.747 0.292 23.329 1.00 91.75 242 PHE A N 1
ATOM 1930 C CA . PHE A 1 242 ? -24.526 0.714 24.015 1.00 91.75 242 PHE A CA 1
ATOM 1931 C C . PHE A 1 242 ? -23.287 0.047 23.410 1.00 91.75 242 PHE A C 1
ATOM 1933 O O . PHE A 1 242 ? -23.377 -0.969 22.719 1.00 91.75 242 PHE A O 1
ATOM 1940 N N . ASP A 1 243 ? -22.107 0.603 23.689 1.00 91.25 243 ASP A N 1
ATOM 1941 C CA . ASP A 1 243 ? -20.848 0.044 23.185 1.00 91.25 243 ASP A CA 1
ATOM 1942 C C . ASP A 1 243 ? -20.497 -1.281 23.862 1.00 91.25 243 ASP A C 1
ATOM 1944 O O . ASP A 1 243 ? -20.033 -2.224 23.216 1.00 91.25 243 ASP A O 1
ATOM 1948 N N . LEU A 1 244 ? -20.737 -1.354 25.170 1.00 92.19 244 LEU A N 1
ATOM 1949 C CA . LEU A 1 244 ? -20.521 -2.547 25.972 1.00 92.19 244 LEU A CA 1
ATOM 1950 C C . LEU A 1 244 ? -21.501 -2.567 27.139 1.00 92.19 244 LEU A C 1
ATOM 1952 O O . LEU A 1 244 ? -21.645 -1.570 27.845 1.00 92.19 244 LEU A O 1
ATOM 1956 N N . VAL A 1 245 ? -22.120 -3.720 27.368 1.00 93.12 245 VAL A N 1
ATOM 1957 C CA . VAL A 1 245 ? -22.931 -3.984 28.557 1.00 93.12 245 VAL A CA 1
ATOM 1958 C C . VAL A 1 245 ? -22.335 -5.171 29.295 1.00 93.12 245 VAL A C 1
ATOM 1960 O O . VAL A 1 245 ? -22.083 -6.225 28.707 1.00 93.12 245 VAL A O 1
ATOM 1963 N N . VAL A 1 246 ? -22.106 -4.992 30.591 1.00 92.50 246 VAL A N 1
ATOM 1964 C CA . VAL A 1 246 ? -21.635 -6.049 31.486 1.00 92.50 246 VAL A CA 1
ATOM 1965 C C . VAL A 1 246 ? -22.509 -6.126 32.729 1.00 92.50 246 VAL A C 1
ATOM 1967 O O . VAL A 1 246 ? -23.126 -5.140 33.136 1.00 92.50 246 VAL A O 1
ATOM 1970 N N . SER A 1 247 ? -22.553 -7.299 33.345 1.00 91.81 247 SER A N 1
ATOM 1971 C CA . SER A 1 247 ? -23.239 -7.547 34.604 1.00 91.81 247 SER A CA 1
ATOM 1972 C C . SER A 1 247 ? -22.264 -8.023 35.680 1.00 91.81 247 SER A C 1
ATOM 1974 O O . SER A 1 247 ? -21.324 -8.781 35.428 1.00 91.81 247 SER A O 1
ATOM 1976 N N . GLN A 1 248 ? -22.496 -7.555 36.904 1.00 86.94 248 GLN A N 1
ATOM 1977 C CA . GLN A 1 248 ? -21.827 -8.007 38.118 1.00 86.94 248 GLN A CA 1
ATOM 1978 C C . GLN A 1 248 ? -22.916 -8.393 39.126 1.00 86.94 248 GLN A C 1
ATOM 1980 O O . GLN A 1 248 ? -23.526 -7.541 39.776 1.00 86.94 248 GLN A O 1
ATOM 1985 N N . GLY A 1 249 ? -23.228 -9.689 39.206 1.00 84.62 249 GLY A N 1
ATOM 1986 C CA . GLY A 1 249 ? -24.422 -10.156 39.915 1.00 84.62 249 GLY A CA 1
ATOM 1987 C C . GLY A 1 249 ? -25.696 -9.599 39.267 1.00 84.62 249 GLY A C 1
ATOM 1988 O O . GLY A 1 249 ? -25.893 -9.754 38.066 1.00 84.62 249 GLY A O 1
ATOM 1989 N N . ASN A 1 250 ? -26.539 -8.917 40.048 1.00 82.75 250 ASN A N 1
ATOM 1990 C CA . ASN A 1 250 ? -27.779 -8.301 39.549 1.00 82.75 250 ASN A CA 1
ATOM 1991 C C . ASN A 1 250 ? -27.586 -6.885 38.982 1.00 82.75 250 ASN A C 1
ATOM 1993 O O . ASN A 1 250 ? -28.525 -6.309 38.434 1.00 82.75 250 ASN A O 1
ATOM 1997 N N . ARG A 1 251 ? -26.392 -6.302 39.129 1.00 85.38 251 ARG A N 1
ATOM 1998 C CA . ARG A 1 251 ? -26.098 -4.938 38.692 1.00 85.38 251 ARG A CA 1
ATOM 1999 C C . ARG A 1 251 ? -25.602 -4.942 37.252 1.00 85.38 251 ARG A C 1
ATOM 2001 O O . ARG A 1 251 ? -24.684 -5.691 36.925 1.00 85.38 251 ARG A O 1
ATOM 2008 N N . LYS A 1 252 ? -26.183 -4.090 36.405 1.00 91.88 252 LYS A N 1
ATOM 2009 C CA . LYS A 1 252 ? -25.723 -3.862 35.029 1.00 91.88 252 LYS A CA 1
ATOM 2010 C C . LYS A 1 252 ? -24.924 -2.572 34.938 1.00 91.88 252 LYS A C 1
ATOM 2012 O O . LYS A 1 252 ? -25.253 -1.584 35.586 1.00 91.88 252 LYS A O 1
ATOM 2017 N N . ILE A 1 253 ? -23.898 -2.589 34.103 1.00 92.50 253 ILE A N 1
ATOM 2018 C CA . ILE A 1 253 ? -23.056 -1.438 33.807 1.00 92.50 253 ILE A CA 1
ATOM 2019 C C . ILE A 1 253 ? -22.973 -1.337 32.293 1.00 92.50 253 ILE A C 1
ATOM 2021 O O . ILE A 1 253 ? -22.630 -2.308 31.613 1.00 92.50 253 ILE A O 1
ATOM 2025 N N . VAL A 1 254 ? -23.320 -0.171 31.767 1.00 93.31 254 VAL A N 1
ATOM 2026 C CA . VAL A 1 254 ? -23.222 0.141 30.347 1.00 93.31 254 VAL A CA 1
ATOM 2027 C C . VAL A 1 254 ? -22.122 1.155 30.130 1.00 93.31 254 VAL A C 1
ATOM 2029 O O . VAL A 1 254 ? -21.958 2.099 30.901 1.00 93.31 254 VAL A O 1
ATOM 2032 N N . PHE A 1 255 ? -21.385 0.976 29.048 1.00 92.50 255 PHE A N 1
ATOM 2033 C CA . PHE A 1 255 ? -20.334 1.885 28.648 1.00 92.50 255 PHE A CA 1
ATOM 2034 C C . PHE A 1 255 ? -20.664 2.517 27.305 1.00 92.50 255 PHE A C 1
ATOM 2036 O O . PHE A 1 255 ? -21.173 1.854 26.396 1.00 92.50 255 PHE A O 1
ATOM 2043 N N . VAL A 1 256 ? -20.332 3.800 27.185 1.00 91.81 256 VAL A N 1
ATOM 2044 C CA . VAL A 1 256 ? -20.384 4.551 25.930 1.00 91.81 256 VAL A CA 1
ATOM 2045 C C . VAL A 1 256 ? -19.053 5.265 25.742 1.00 91.81 256 VAL A C 1
ATOM 2047 O O . VAL A 1 256 ? -18.691 6.124 26.539 1.00 91.81 256 VAL A O 1
ATOM 2050 N N . TRP A 1 257 ? -18.318 4.888 24.701 1.00 89.44 257 TRP A N 1
ATOM 2051 C CA . TRP A 1 257 ? -17.062 5.499 24.285 1.00 89.44 257 TRP A CA 1
ATOM 2052 C C . TRP A 1 257 ? -17.313 6.624 23.292 1.00 89.44 257 TRP A C 1
ATOM 2054 O O . TRP A 1 257 ? -17.939 6.420 22.250 1.00 89.44 257 TRP A O 1
ATOM 2064 N N . SER A 1 258 ? -16.722 7.781 23.580 1.00 86.19 258 SER A N 1
ATOM 2065 C CA . SER A 1 258 ? -16.789 8.979 22.742 1.00 86.19 258 SER A CA 1
ATOM 2066 C C . SER A 1 258 ? -15.419 9.356 22.158 1.00 86.19 258 SER A C 1
ATOM 2068 O O . SER A 1 258 ? -15.088 10.536 22.036 1.00 86.19 258 SER A O 1
ATOM 2070 N N . GLN A 1 259 ? -14.572 8.362 21.869 1.00 78.75 259 GLN A N 1
ATOM 2071 C CA . GLN A 1 259 ? -13.169 8.574 21.480 1.00 78.75 259 GLN A CA 1
ATOM 2072 C C . GLN A 1 259 ? -12.994 9.394 20.191 1.00 78.75 259 GLN A C 1
ATOM 2074 O O . GLN A 1 259 ? -11.985 10.068 20.007 1.0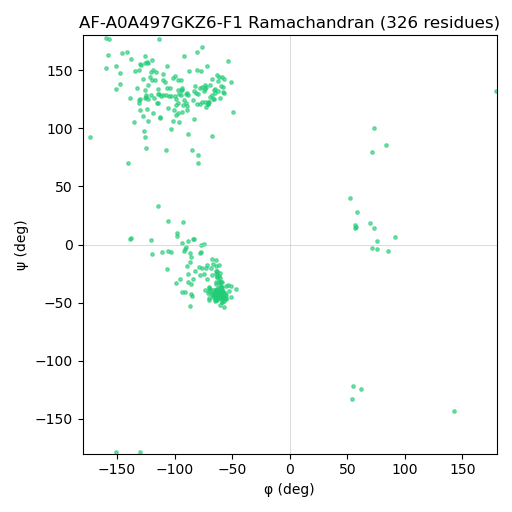0 78.75 259 GLN A O 1
ATOM 2079 N N . ASP A 1 260 ? -13.971 9.308 19.296 1.00 78.62 260 ASP A N 1
ATOM 2080 C CA . ASP A 1 260 ? -14.018 9.923 17.975 1.00 78.62 260 ASP A CA 1
ATOM 2081 C C . ASP A 1 260 ? -14.682 11.307 17.985 1.00 78.62 260 ASP A C 1
ATOM 2083 O O . ASP A 1 260 ? -14.655 11.998 16.973 1.00 78.62 260 ASP A O 1
ATOM 2087 N N . LYS A 1 261 ? -15.226 11.745 19.129 1.00 86.12 261 LYS A N 1
ATOM 2088 C CA . LYS A 1 261 ? -16.032 12.967 19.242 1.00 86.12 261 LYS A CA 1
ATOM 2089 C C . LYS A 1 261 ? -15.280 14.064 19.984 1.00 86.12 261 LYS A C 1
ATOM 2091 O O . LYS A 1 261 ? -14.621 13.812 20.997 1.00 86.12 261 LYS A O 1
ATOM 2096 N N . LYS A 1 262 ? -15.410 15.304 19.502 1.00 87.81 262 LYS A N 1
ATOM 2097 C CA . LYS A 1 262 ? -14.772 16.502 20.079 1.00 87.81 262 LYS A CA 1
ATOM 2098 C C . LYS A 1 262 ? -15.731 17.692 20.099 1.00 87.81 262 LYS A C 1
ATOM 2100 O O . LYS A 1 262 ? -16.701 17.726 19.349 1.00 87.81 262 LYS A O 1
ATOM 2105 N N . GLY A 1 263 ? -15.445 18.676 20.952 1.00 90.12 263 GLY A N 1
ATOM 2106 C CA . GLY A 1 263 ? -16.169 19.953 20.984 1.00 90.12 263 GLY A CA 1
ATOM 2107 C C . GLY A 1 263 ? -17.686 19.794 21.134 1.00 90.12 263 GLY A C 1
ATOM 2108 O O . GLY A 1 263 ? -18.158 19.021 21.967 1.00 90.12 263 GLY A O 1
ATOM 2109 N N . GLU A 1 264 ? -18.451 20.518 20.316 1.00 91.25 264 GLU A N 1
ATOM 2110 C CA . GLU A 1 264 ? -19.921 20.502 20.349 1.00 91.25 264 GLU A CA 1
ATOM 2111 C C . GLU A 1 264 ? -20.518 19.119 20.066 1.00 91.25 264 GLU A C 1
ATOM 2113 O O . GLU A 1 264 ? -21.521 18.743 20.674 1.00 91.25 264 GLU A O 1
ATOM 2118 N N . GLU A 1 265 ? -19.888 18.328 19.194 1.00 92.19 265 GLU A N 1
ATOM 2119 C CA . GLU A 1 265 ? -20.352 16.975 18.885 1.00 92.19 265 GLU A CA 1
ATOM 2120 C C . GLU A 1 265 ? -20.289 16.070 20.118 1.00 92.19 265 GLU A C 1
ATOM 2122 O O . GLU A 1 265 ? -21.240 15.340 20.403 1.00 92.19 265 GLU A O 1
ATOM 2127 N N . LEU A 1 266 ? -19.196 16.162 20.880 1.00 92.75 266 LEU A N 1
ATOM 2128 C CA . LEU A 1 266 ? -19.021 15.419 22.123 1.00 92.75 266 LEU A CA 1
ATOM 2129 C C . LEU A 1 266 ? -20.064 15.814 23.171 1.00 92.75 266 LEU A C 1
ATOM 2131 O O . LEU A 1 266 ? -20.624 14.945 23.837 1.00 92.75 266 LEU A O 1
ATOM 2135 N N . VAL A 1 267 ? -20.339 17.114 23.307 1.00 93.62 267 VAL A N 1
ATOM 2136 C CA . VAL A 1 267 ? -21.348 17.629 24.244 1.00 93.62 267 VAL A CA 1
ATOM 2137 C C . VAL A 1 267 ? -22.742 17.134 23.862 1.00 93.62 267 VAL A C 1
ATOM 2139 O O . VAL A 1 267 ? -23.472 16.633 24.718 1.00 93.62 267 VAL A O 1
ATOM 2142 N N . ARG A 1 268 ? -23.100 17.207 22.574 1.00 94.25 268 ARG A N 1
ATOM 2143 C CA . ARG A 1 268 ? -24.374 16.693 22.056 1.00 94.25 268 ARG A CA 1
ATOM 2144 C C . ARG A 1 268 ? -24.526 15.198 22.327 1.00 94.25 268 ARG A C 1
ATOM 2146 O O . ARG A 1 268 ? -25.575 14.769 22.802 1.00 94.25 268 ARG A O 1
ATOM 2153 N N . ASP A 1 269 ? -23.487 14.413 22.059 1.00 93.69 269 ASP A N 1
ATOM 2154 C CA . ASP A 1 269 ? -23.494 12.971 22.315 1.00 93.69 269 ASP A CA 1
ATOM 2155 C C . ASP A 1 269 ? -23.631 12.631 23.801 1.00 93.69 269 ASP A C 1
ATOM 2157 O O . ASP A 1 269 ? -24.366 11.713 24.174 1.00 93.69 269 ASP A O 1
ATOM 2161 N N . MET A 1 270 ? -22.982 13.419 24.660 1.00 94.38 270 MET A N 1
ATOM 2162 C CA . MET A 1 270 ? -23.083 13.271 26.105 1.00 94.38 270 MET A CA 1
ATOM 2163 C C . MET A 1 270 ? -24.515 13.520 26.584 1.00 94.38 270 MET A C 1
ATOM 2165 O O . MET A 1 270 ? -25.035 12.719 27.354 1.00 94.38 270 MET A O 1
ATOM 2169 N N . PHE A 1 271 ? -25.186 14.568 26.092 1.00 94.50 271 PHE A N 1
ATOM 2170 C CA . PHE A 1 271 ? -26.594 14.830 26.415 1.00 94.50 271 PHE A CA 1
ATOM 2171 C C . PHE A 1 271 ? -27.531 13.734 25.902 1.00 94.50 271 PHE A C 1
ATOM 2173 O O . PHE A 1 271 ? -28.418 13.298 26.636 1.00 94.50 271 PHE A O 1
ATOM 2180 N N . MET A 1 272 ? -27.318 13.244 24.677 1.00 92.56 272 MET A N 1
ATOM 2181 C CA . MET A 1 272 ? -28.090 12.123 24.131 1.00 92.56 272 MET A CA 1
ATOM 2182 C C . MET A 1 272 ? -27.921 10.864 24.985 1.00 92.56 272 MET A C 1
ATOM 2184 O O . MET A 1 272 ? -28.897 10.185 25.299 1.00 92.56 272 MET A O 1
ATOM 2188 N N . THR A 1 273 ? -26.696 10.568 25.415 1.00 93.94 273 THR A N 1
ATOM 2189 C CA . THR A 1 273 ? -26.416 9.415 26.277 1.00 93.94 273 THR A CA 1
ATOM 2190 C C . THR A 1 273 ? -26.966 9.614 27.689 1.00 93.94 273 THR A C 1
ATOM 2192 O O . THR A 1 273 ? -27.496 8.676 28.280 1.00 93.94 273 THR A O 1
ATOM 2195 N N . PHE A 1 274 ? -26.918 10.835 28.220 1.00 93.69 274 PHE A N 1
ATOM 2196 C CA . PHE A 1 274 ? -27.529 11.170 29.502 1.00 93.69 274 PHE A CA 1
ATOM 2197 C C . PHE A 1 274 ? -29.046 10.971 29.465 1.00 93.69 274 PHE A C 1
ATOM 2199 O O . PHE A 1 274 ? -29.607 10.395 30.392 1.00 93.69 274 PHE A O 1
ATOM 2206 N N . ALA A 1 275 ? -29.712 11.345 28.368 1.00 90.94 275 ALA A N 1
ATOM 2207 C CA . ALA A 1 275 ? -31.132 11.059 28.173 1.00 90.94 275 ALA A CA 1
ATOM 2208 C C . ALA A 1 275 ? -31.422 9.545 28.170 1.00 90.94 275 ALA A C 1
ATOM 2210 O O . ALA A 1 275 ? -32.378 9.112 28.811 1.00 90.94 275 ALA A O 1
ATOM 2211 N N . LYS A 1 276 ? -30.559 8.719 27.551 1.00 91.06 276 LYS A N 1
ATOM 2212 C CA . LYS A 1 276 ? -30.654 7.248 27.664 1.00 91.06 276 LYS A CA 1
ATOM 2213 C C . LYS A 1 276 ? -30.512 6.777 29.118 1.00 91.06 276 LYS A C 1
ATOM 2215 O O . LYS A 1 276 ? -31.261 5.911 29.557 1.00 91.06 276 LYS A O 1
ATOM 2220 N N . ALA A 1 277 ? -29.597 7.369 29.888 1.00 90.62 277 ALA A N 1
ATOM 2221 C CA . ALA A 1 277 ? -29.409 7.051 31.308 1.00 90.62 277 ALA A CA 1
ATOM 2222 C C . ALA A 1 277 ? -30.638 7.386 32.169 1.00 90.62 277 ALA A C 1
ATOM 2224 O O . ALA A 1 277 ? -30.876 6.735 33.189 1.00 90.62 277 ALA A O 1
ATOM 2225 N N . VAL A 1 278 ? -31.441 8.378 31.763 1.00 88.88 278 VAL A N 1
ATOM 2226 C CA . VAL A 1 278 ? -32.712 8.687 32.432 1.00 88.88 278 VAL A CA 1
ATOM 2227 C C . VAL A 1 278 ? -33.706 7.532 32.309 1.00 88.88 278 VAL A C 1
ATOM 2229 O O . VAL A 1 278 ? -34.399 7.232 33.284 1.00 88.88 278 VAL A O 1
ATOM 2232 N N . ASP A 1 279 ? -33.737 6.886 31.144 1.00 89.88 279 ASP A N 1
ATOM 2233 C CA . ASP A 1 279 ? -34.665 5.805 30.801 1.00 89.88 279 ASP A CA 1
ATOM 2234 C C . ASP A 1 279 ? -34.216 4.426 31.327 1.00 89.88 279 ASP A C 1
ATOM 2236 O O . ASP A 1 279 ? -35.034 3.532 31.540 1.00 89.88 279 ASP A O 1
ATOM 2240 N N . ILE A 1 280 ? -32.916 4.241 31.585 1.00 88.25 280 ILE A N 1
ATOM 2241 C CA . ILE A 1 280 ? -32.341 2.971 32.059 1.00 88.25 280 ILE A CA 1
ATOM 2242 C C . ILE A 1 280 ? -31.932 3.084 33.527 1.00 88.25 280 ILE A C 1
ATOM 2244 O O . ILE A 1 280 ? -30.765 3.276 33.852 1.00 88.25 280 ILE A O 1
ATOM 2248 N N . LYS A 1 281 ? -32.893 2.929 34.441 1.00 79.75 281 LYS A N 1
ATOM 2249 C CA . LYS A 1 281 ? -32.626 3.030 35.890 1.00 79.75 281 LYS A CA 1
ATOM 2250 C C . LYS A 1 281 ? -31.943 1.803 36.501 1.00 79.75 281 LYS A C 1
ATOM 2252 O O . LYS A 1 281 ? -31.324 1.917 37.551 1.00 79.75 281 LYS A O 1
ATOM 2257 N N . ASN A 1 282 ? -32.018 0.651 35.835 1.00 84.62 282 ASN A N 1
ATOM 2258 C CA . ASN A 1 282 ? -31.451 -0.617 36.315 1.00 84.62 282 ASN A CA 1
ATOM 2259 C C . ASN A 1 282 ? -30.024 -0.879 35.804 1.00 84.62 282 ASN A C 1
ATOM 2261 O O . ASN A 1 282 ? -29.579 -2.028 35.774 1.00 84.62 282 ASN A O 1
ATOM 2265 N N . ALA A 1 283 ? -29.324 0.163 35.353 1.00 90.69 283 ALA A N 1
ATOM 2266 C CA . ALA A 1 283 ? -27.924 0.077 34.973 1.00 90.69 283 ALA A CA 1
ATOM 2267 C C . ALA A 1 283 ? -27.193 1.389 35.261 1.00 90.69 283 ALA A C 1
ATOM 2269 O O . ALA A 1 283 ? -27.767 2.470 35.112 1.00 90.69 283 ALA A O 1
ATOM 2270 N N . ASP A 1 284 ? -25.914 1.279 35.601 1.00 92.19 284 ASP A N 1
ATOM 2271 C CA . ASP A 1 284 ? -25.018 2.428 35.637 1.00 92.19 284 ASP A CA 1
ATOM 2272 C C . ASP A 1 284 ? -24.519 2.749 34.241 1.00 92.19 284 ASP A C 1
ATOM 2274 O O . ASP A 1 284 ? -24.014 1.873 33.539 1.00 92.19 284 ASP A O 1
ATOM 2278 N N . VAL A 1 285 ? -24.613 4.014 33.856 1.00 93.56 285 VAL A N 1
ATOM 2279 C CA . VAL A 1 285 ? -24.123 4.522 32.581 1.00 93.56 285 VAL A CA 1
ATOM 2280 C C . VAL A 1 285 ? -22.772 5.180 32.787 1.00 93.56 285 VAL A C 1
ATOM 2282 O O . VAL A 1 285 ? -22.674 6.238 33.405 1.00 93.56 285 VAL A O 1
ATOM 2285 N N . VAL A 1 286 ? -21.728 4.556 32.248 1.00 93.56 286 VAL A N 1
ATOM 2286 C CA . VAL A 1 286 ? -20.359 5.066 32.267 1.00 93.56 286 VAL A CA 1
ATOM 2287 C C . VAL A 1 286 ? -20.033 5.673 30.904 1.00 93.56 286 VAL A C 1
ATOM 2289 O O . VAL A 1 286 ? -19.817 4.967 29.918 1.00 93.56 286 VAL A O 1
ATOM 2292 N N . TYR A 1 287 ? -19.989 6.999 30.847 1.00 94.31 287 TYR A N 1
ATOM 2293 C CA . TYR A 1 287 ? -19.598 7.748 29.659 1.00 94.31 287 TYR A CA 1
ATOM 2294 C C . TYR A 1 287 ? -18.082 7.961 29.662 1.00 94.31 287 TYR A C 1
ATOM 2296 O O . TYR A 1 287 ? -17.538 8.594 30.570 1.00 94.31 287 TYR A O 1
ATOM 2304 N N . VAL A 1 288 ? -17.389 7.390 28.679 1.00 92.81 288 VAL A N 1
ATOM 2305 C CA . VAL A 1 288 ? -15.927 7.284 28.642 1.00 92.81 288 VAL A CA 1
ATOM 2306 C C . VAL A 1 288 ? -15.343 8.273 27.637 1.00 92.81 288 VAL A C 1
ATOM 2308 O O . VAL A 1 288 ? -15.576 8.154 26.433 1.00 92.81 288 VAL A O 1
ATOM 2311 N N . VAL A 1 289 ? -14.536 9.217 28.132 1.00 91.81 289 VAL A N 1
ATOM 2312 C CA . VAL A 1 289 ? -14.010 10.350 27.354 1.00 91.81 289 VAL A CA 1
ATOM 2313 C C . VAL A 1 289 ? -12.476 10.417 27.429 1.00 91.81 289 VAL A C 1
ATOM 2315 O O . VAL A 1 289 ? -11.922 10.342 28.528 1.00 91.81 289 VAL A O 1
ATOM 2318 N N . PRO A 1 290 ? -11.760 10.597 26.303 1.00 88.56 290 PRO A N 1
ATOM 2319 C CA . PRO A 1 290 ? -10.328 10.902 26.328 1.00 88.56 290 PRO A CA 1
ATOM 2320 C C . PRO A 1 290 ? -10.037 12.233 27.037 1.00 88.56 290 PRO A C 1
ATOM 2322 O O . PRO A 1 290 ? -10.763 13.211 26.849 1.00 88.56 290 PRO A O 1
ATOM 2325 N N . GLU A 1 291 ? -8.960 12.302 27.817 1.00 91.31 291 GLU A N 1
ATOM 2326 C CA . GLU A 1 291 ? -8.567 13.510 28.557 1.00 91.31 291 GLU A CA 1
ATOM 2327 C C . GLU A 1 291 ? -8.334 14.712 27.635 1.00 91.31 291 GLU A C 1
ATOM 2329 O O . GLU A 1 291 ? -8.726 15.830 27.976 1.00 91.31 291 GLU A O 1
ATOM 2334 N N . GLU A 1 292 ? -7.785 14.508 26.433 1.00 86.94 292 GLU A N 1
ATOM 2335 C CA . GLU A 1 292 ? -7.613 15.604 25.476 1.00 86.94 292 GLU A CA 1
ATOM 2336 C C . GLU A 1 292 ? -8.938 16.265 25.054 1.00 86.94 292 GLU A C 1
ATOM 2338 O O . GLU A 1 292 ? -8.952 17.445 24.693 1.00 86.94 292 GLU A O 1
ATOM 2343 N N . ASN A 1 293 ? -10.053 15.532 25.146 1.00 89.12 293 ASN A N 1
ATOM 2344 C CA . ASN A 1 293 ? -11.373 15.968 24.701 1.00 89.12 293 ASN A CA 1
ATOM 2345 C C . ASN A 1 293 ? -12.282 16.388 25.868 1.00 89.12 293 ASN A C 1
ATOM 2347 O O . ASN A 1 293 ? -13.373 16.899 25.632 1.00 89.12 293 ASN A O 1
ATOM 2351 N N . SER A 1 294 ? -11.868 16.203 27.125 1.00 90.19 294 SER A N 1
ATOM 2352 C CA . SER A 1 294 ? -12.747 16.388 28.289 1.00 90.19 294 SER A CA 1
ATOM 2353 C C . SER A 1 294 ? -12.879 17.839 28.773 1.00 90.19 294 SER A C 1
ATOM 2355 O O . SER A 1 294 ? -13.479 18.091 29.821 1.00 90.19 294 SER A O 1
ATOM 2357 N N . LYS A 1 295 ? -12.289 18.810 28.066 1.00 87.88 295 LYS A N 1
ATOM 2358 C CA . LYS A 1 295 ? -12.347 20.228 28.453 1.00 87.88 295 LYS A CA 1
ATOM 2359 C C . LYS A 1 295 ? -13.766 20.778 28.277 1.00 87.88 295 LYS A C 1
ATOM 2361 O O . LYS A 1 295 ? -14.395 20.549 27.252 1.00 87.88 295 LYS A O 1
ATOM 2366 N N . ASN A 1 296 ? -14.228 21.562 29.254 1.00 86.75 296 ASN A N 1
ATOM 2367 C CA . ASN A 1 296 ? -15.517 22.271 29.233 1.00 86.75 296 ASN A CA 1
ATOM 2368 C C . ASN A 1 296 ? -16.758 21.373 29.064 1.00 86.75 296 ASN A C 1
ATOM 2370 O O . ASN A 1 296 ? -17.779 21.822 28.546 1.00 86.75 296 ASN A O 1
ATOM 2374 N N . LEU A 1 297 ? -16.696 20.115 29.509 1.00 91.50 297 LEU A N 1
ATOM 2375 C CA . LEU A 1 297 ? -17.876 19.255 29.510 1.00 91.50 297 LEU A CA 1
ATOM 2376 C C . LEU A 1 297 ? -18.933 19.749 30.517 1.00 91.50 297 LEU A C 1
ATOM 2378 O O . LEU A 1 297 ? -18.570 20.179 31.618 1.00 91.50 297 LEU A O 1
ATOM 2382 N N . PRO A 1 298 ? -20.234 19.659 30.179 1.00 90.31 298 PRO A N 1
ATOM 2383 C CA . PRO A 1 298 ? -21.306 19.962 31.117 1.00 90.31 298 PRO A CA 1
ATOM 2384 C C . PRO A 1 298 ? -21.204 19.102 32.381 1.00 90.31 298 PRO A C 1
ATOM 2386 O O . PRO A 1 298 ? -20.897 17.911 32.322 1.00 90.31 298 PRO A O 1
ATOM 2389 N N . LYS A 1 299 ? -21.526 19.683 33.536 1.00 89.75 299 LYS A N 1
ATOM 2390 C CA . LYS A 1 299 ? -21.701 18.906 34.765 1.00 89.75 299 LYS A CA 1
ATOM 2391 C C . LYS A 1 299 ? -23.111 18.332 34.777 1.00 89.75 299 LYS A C 1
ATOM 2393 O O . LYS A 1 299 ? -24.075 19.074 34.937 1.00 89.75 299 LYS A O 1
ATOM 2398 N N . LEU A 1 300 ? -23.214 17.025 34.566 1.00 89.94 300 LEU A N 1
ATOM 2399 C CA . LEU A 1 300 ? -24.464 16.278 34.653 1.00 89.94 300 LEU A CA 1
ATOM 2400 C C . LEU A 1 300 ? -24.389 15.355 35.864 1.00 89.94 300 LEU A C 1
ATOM 2402 O O . LEU A 1 300 ? -23.429 14.598 36.004 1.00 89.94 300 LEU A O 1
ATOM 2406 N N . GLU A 1 301 ? -25.395 15.425 36.729 1.00 87.75 301 GLU A N 1
ATOM 2407 C CA . GLU A 1 301 ? -25.434 14.670 37.980 1.00 87.75 301 GLU A CA 1
ATOM 2408 C C . GLU A 1 301 ? -26.687 13.800 38.033 1.00 87.75 301 GLU A C 1
ATOM 2410 O O . GLU A 1 301 ? -27.814 14.272 37.862 1.00 87.7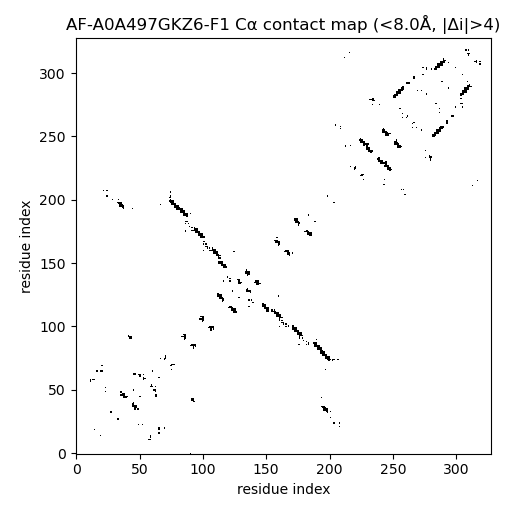5 301 GLU A O 1
ATOM 2415 N N . ARG A 1 302 ? -26.479 12.499 38.246 1.00 87.00 302 ARG A N 1
ATOM 2416 C CA . ARG A 1 302 ? -27.525 11.500 38.468 1.00 87.00 302 ARG A CA 1
ATOM 2417 C C . ARG A 1 302 ? -26.909 10.288 39.159 1.00 87.00 302 ARG A C 1
ATOM 2419 O O . ARG A 1 302 ? -25.736 10.000 38.952 1.00 87.00 302 ARG A O 1
ATOM 2426 N N . SER A 1 303 ? -27.702 9.560 39.941 1.00 87.25 303 SER A N 1
ATOM 2427 C CA . SER A 1 303 ? -27.232 8.394 40.703 1.00 87.25 303 SER A CA 1
ATOM 2428 C C . SER A 1 303 ? -26.643 7.275 39.837 1.00 87.25 303 SER A C 1
ATOM 2430 O O . SER A 1 303 ? -25.719 6.606 40.280 1.00 87.25 303 SER A O 1
ATOM 2432 N N . ASN A 1 304 ? -27.152 7.087 38.617 1.00 89.94 304 ASN A N 1
ATOM 2433 C CA . ASN A 1 304 ? -26.707 6.053 37.682 1.00 89.94 304 ASN A CA 1
ATOM 2434 C C . ASN A 1 304 ? -25.866 6.609 36.515 1.00 89.94 304 ASN A C 1
ATOM 2436 O O . ASN A 1 304 ? -25.776 5.967 35.473 1.00 89.94 304 ASN A O 1
ATOM 2440 N N . TRP A 1 305 ? -25.287 7.809 36.645 1.00 92.88 305 TRP A N 1
ATOM 2441 C CA . TRP A 1 305 ? -24.446 8.429 35.614 1.00 92.88 305 TRP A CA 1
ATOM 2442 C C . TRP A 1 305 ? -23.022 8.652 36.121 1.00 92.88 305 TRP A C 1
ATOM 2444 O O . TRP A 1 305 ? -22.809 9.324 37.128 1.00 92.88 305 TRP A O 1
ATOM 2454 N N . PHE A 1 306 ? -22.041 8.151 35.374 1.00 92.88 306 PHE A N 1
ATOM 2455 C CA . PHE A 1 306 ? -20.625 8.262 35.698 1.00 92.88 306 PHE A CA 1
ATOM 2456 C C . PHE A 1 306 ? -19.842 8.764 34.486 1.00 92.88 306 PHE A C 1
ATOM 2458 O O . PHE A 1 306 ? -19.857 8.152 33.422 1.00 92.88 306 PHE A O 1
ATOM 2465 N N . LEU A 1 307 ? -19.107 9.862 34.657 1.00 93.06 307 LEU A N 1
ATOM 2466 C CA . LEU A 1 307 ? -18.152 10.347 33.664 1.00 93.06 307 LEU A CA 1
ATOM 2467 C C . LEU A 1 307 ? -16.764 9.774 33.974 1.00 93.06 307 LEU A C 1
ATOM 2469 O O . LEU A 1 307 ? -16.202 10.045 35.036 1.00 93.06 307 LEU A O 1
ATOM 2473 N N . LEU A 1 308 ? -16.192 9.015 33.041 1.00 92.75 308 LEU A N 1
ATOM 2474 C CA . LEU A 1 308 ? -14.847 8.458 33.157 1.00 92.75 308 LEU A CA 1
ATOM 2475 C C . LEU A 1 308 ? -13.929 9.103 32.120 1.00 92.75 308 LEU A C 1
ATOM 2477 O O . LEU A 1 308 ? -14.006 8.816 30.929 1.00 92.75 308 LEU A O 1
ATOM 2481 N N . VAL A 1 309 ? -13.017 9.950 32.592 1.00 92.38 309 VAL A N 1
ATOM 2482 C CA . VAL A 1 309 ? -11.978 10.566 31.756 1.00 92.38 309 VAL A CA 1
ATOM 2483 C C . VAL A 1 309 ? -10.703 9.729 31.811 1.00 92.38 309 VAL A C 1
ATOM 2485 O O . VAL A 1 309 ? -10.296 9.353 32.913 1.00 92.38 309 VAL A O 1
ATOM 2488 N N . TYR A 1 310 ? -10.046 9.450 30.681 1.00 89.62 310 TYR A N 1
ATOM 2489 C CA . TYR A 1 310 ? -8.830 8.621 30.639 1.00 89.62 310 TYR A CA 1
ATOM 2490 C C . TYR A 1 310 ? -7.707 9.199 29.767 1.00 89.62 310 TYR A C 1
ATOM 2492 O O . TYR A 1 310 ? -7.968 9.858 28.767 1.00 89.62 310 TYR A O 1
ATOM 2500 N N . LYS A 1 311 ? -6.451 8.913 30.135 1.00 86.50 311 LYS A N 1
ATOM 2501 C CA . LYS A 1 311 ? -5.247 9.356 29.402 1.00 86.50 311 LYS A CA 1
ATOM 2502 C C . LYS A 1 311 ? -4.769 8.364 28.345 1.00 86.50 311 LYS A C 1
ATOM 2504 O O . LYS A 1 311 ? -4.296 8.739 27.284 1.00 86.50 311 LYS A O 1
ATOM 2509 N N . ASN A 1 312 ? -4.816 7.079 28.676 1.00 81.25 312 ASN A N 1
ATOM 2510 C CA . ASN A 1 312 ? -4.383 5.974 27.826 1.00 81.25 312 ASN A CA 1
ATOM 2511 C C . ASN A 1 312 ? -5.089 4.681 28.266 1.00 81.25 312 ASN A C 1
ATOM 2513 O O . ASN A 1 312 ? -5.843 4.683 29.242 1.00 81.25 312 ASN A O 1
ATOM 2517 N N . LEU A 1 313 ? -4.862 3.579 27.547 1.00 80.19 313 LEU A N 1
ATOM 2518 C CA . LEU A 1 313 ? -5.528 2.301 27.819 1.00 80.19 313 LEU A CA 1
ATOM 2519 C C . LEU A 1 313 ? -5.251 1.778 29.243 1.00 80.19 313 LEU A 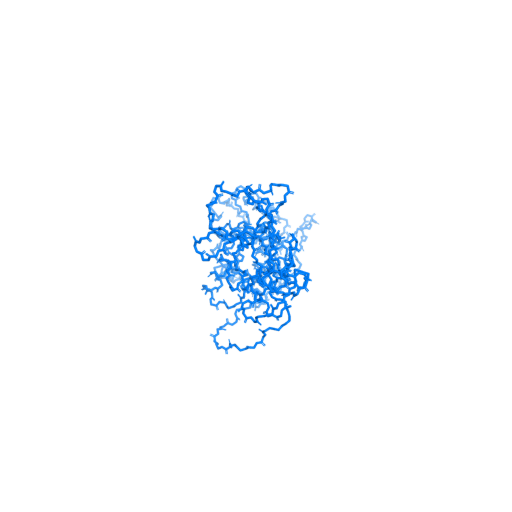C 1
ATOM 2521 O O . LEU A 1 313 ? -6.149 1.224 29.874 1.00 80.19 313 LEU A O 1
ATOM 2525 N N . ASP A 1 314 ? -4.043 1.970 29.774 1.00 81.75 314 ASP A N 1
ATOM 2526 C CA . ASP A 1 314 ? -3.688 1.496 31.117 1.00 81.75 314 ASP A CA 1
ATOM 2527 C C . ASP A 1 314 ? -4.340 2.336 32.221 1.00 81.75 314 ASP A C 1
ATOM 2529 O O . ASP A 1 314 ? -4.820 1.789 33.216 1.00 81.75 314 ASP A O 1
ATOM 2533 N N . ASP A 1 315 ? -4.413 3.657 32.040 1.00 88.00 315 ASP A N 1
ATOM 2534 C CA . ASP A 1 315 ? -5.183 4.552 32.910 1.00 88.00 315 ASP A CA 1
ATOM 2535 C C . ASP A 1 315 ? -6.675 4.193 32.884 1.00 88.00 315 ASP A C 1
ATOM 2537 O O . ASP A 1 315 ? -7.305 4.074 33.936 1.00 88.00 315 ASP A O 1
ATOM 2541 N N . LEU A 1 316 ? -7.221 3.926 31.694 1.00 86.56 316 LEU A N 1
ATOM 2542 C CA . LEU A 1 316 ? -8.601 3.485 31.516 1.00 86.56 316 LEU A CA 1
ATOM 2543 C C . LEU A 1 316 ? -8.872 2.175 32.271 1.00 86.56 316 LEU A C 1
ATOM 2545 O O . LEU A 1 316 ? -9.810 2.118 33.063 1.00 86.56 316 LEU A O 1
ATOM 2549 N N . LYS A 1 317 ? -8.017 1.154 32.117 1.00 83.81 317 LYS A N 1
ATOM 2550 C CA . LYS A 1 317 ? -8.119 -0.119 32.859 1.00 83.81 317 LYS A CA 1
ATOM 2551 C C . LYS A 1 317 ? -8.102 0.091 34.375 1.00 83.81 317 LYS A C 1
ATOM 2553 O O . LYS A 1 317 ? -8.939 -0.467 35.090 1.00 83.81 317 LYS A O 1
ATOM 2558 N N . LYS A 1 318 ? -7.178 0.915 34.882 1.00 86.50 318 LYS A N 1
ATOM 2559 C CA . LYS A 1 318 ? -7.072 1.227 36.319 1.00 86.50 318 LYS A CA 1
ATOM 2560 C C . LYS A 1 318 ? -8.326 1.933 36.838 1.00 86.50 318 LYS A C 1
ATOM 2562 O O . LYS A 1 318 ? -8.854 1.548 37.882 1.00 86.50 318 LYS A O 1
ATOM 2567 N N . LYS A 1 319 ? -8.824 2.938 36.109 1.00 89.00 319 LYS A N 1
ATOM 2568 C CA . LYS A 1 319 ? -10.028 3.700 36.475 1.00 89.00 319 LYS A CA 1
ATOM 2569 C C . LYS A 1 319 ? -11.289 2.845 36.435 1.00 89.00 319 LYS A C 1
ATOM 2571 O O . LYS A 1 319 ? -12.073 2.915 37.377 1.00 89.00 319 LYS A O 1
ATOM 2576 N N . LEU A 1 320 ? -11.439 1.994 35.419 1.00 83.81 320 LEU A N 1
ATOM 2577 C CA . LEU A 1 320 ? -12.531 1.021 35.335 1.00 83.81 320 LEU A CA 1
ATOM 2578 C C . LEU A 1 320 ? -12.511 0.071 36.535 1.00 83.81 320 LEU A C 1
ATOM 2580 O O . LEU A 1 320 ? -13.507 -0.046 37.238 1.00 83.81 320 LEU A O 1
ATOM 2584 N N . THR A 1 321 ? -11.353 -0.513 36.852 1.00 81.38 321 THR A N 1
ATOM 2585 C CA . THR A 1 321 ? -11.208 -1.411 38.012 1.00 81.38 321 THR A CA 1
ATOM 2586 C C . THR A 1 321 ? -11.572 -0.709 39.327 1.00 81.38 321 THR A C 1
ATOM 2588 O O . THR A 1 321 ? -12.197 -1.305 40.203 1.00 81.38 321 THR A O 1
ATOM 2591 N N . LYS A 1 322 ? -11.206 0.572 39.488 1.00 83.69 322 LYS A N 1
ATOM 2592 C CA . LYS A 1 322 ? -11.563 1.360 40.677 1.00 83.69 322 LYS A CA 1
ATOM 2593 C C . LYS A 1 322 ? -13.070 1.617 40.760 1.00 83.69 322 LYS A C 1
ATOM 2595 O O . LYS A 1 322 ? -13.630 1.419 41.832 1.00 83.69 322 LYS A O 1
ATOM 2600 N N . LEU A 1 323 ? -13.704 2.009 39.651 1.00 80.94 323 LEU A N 1
ATOM 2601 C CA . LEU A 1 323 ? -15.146 2.282 39.568 1.00 80.94 323 LEU A CA 1
ATOM 2602 C C . LEU A 1 323 ? -15.981 1.047 39.940 1.00 80.94 323 LEU A C 1
ATOM 2604 O O . LEU A 1 323 ? -16.997 1.161 40.626 1.00 80.94 323 LEU A O 1
ATOM 2608 N N . LEU A 1 324 ? -15.505 -0.136 39.549 1.00 76.38 324 LEU A N 1
ATOM 2609 C CA . LEU A 1 324 ? -16.131 -1.416 39.879 1.00 76.38 324 LEU A CA 1
ATOM 2610 C C . LEU A 1 324 ? -15.973 -1.800 41.358 1.00 76.38 324 LEU A C 1
ATOM 2612 O O . LEU A 1 324 ? -16.856 -2.439 41.915 1.00 76.38 324 LEU A O 1
ATOM 2616 N N . LYS A 1 325 ? -14.886 -1.379 42.020 1.00 73.56 325 LYS A N 1
ATOM 2617 C CA . LYS A 1 325 ? -14.630 -1.656 43.448 1.00 73.56 325 LYS A CA 1
ATOM 2618 C C . LYS A 1 325 ? -15.269 -0.649 44.406 1.00 73.56 325 LYS A C 1
ATOM 2620 O O . LYS A 1 325 ? -15.664 -1.035 45.496 1.00 73.56 325 LYS A O 1
ATOM 2625 N N . SER A 1 326 ? -15.365 0.628 44.028 1.00 60.44 326 SER A N 1
ATOM 2626 C CA . SER A 1 326 ? -15.974 1.702 44.845 1.00 60.44 326 SER A CA 1
ATOM 2627 C C . SER A 1 326 ? -17.502 1.653 44.905 1.00 60.44 326 SER A C 1
ATOM 2629 O O . SER A 1 326 ? -18.139 2.522 45.484 1.00 60.4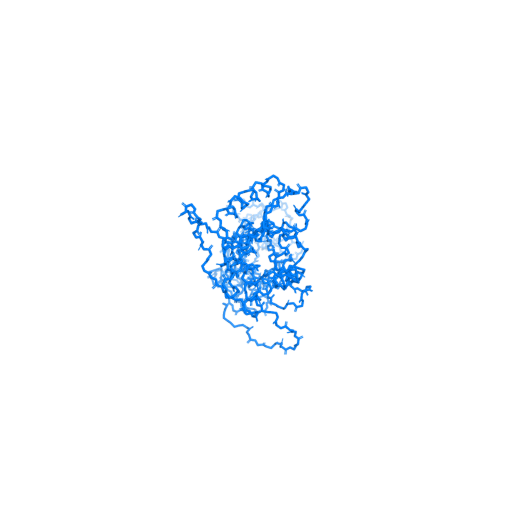4 326 SER A O 1
ATOM 2631 N N . SER A 1 327 ? -18.070 0.668 44.230 1.00 50.34 327 SER A N 1
ATOM 2632 C CA . SER A 1 327 ? -19.486 0.435 44.015 1.00 50.34 327 SER A CA 1
ATOM 2633 C C . SER A 1 327 ? -20.066 -0.601 44.997 1.00 50.34 327 SER A C 1
ATOM 2635 O O . SER A 1 327 ? -21.215 -1.011 44.821 1.00 50.34 327 SER A O 1
ATOM 2637 N N . HIS A 1 328 ? -19.259 -1.021 45.981 1.00 38.06 328 HIS A N 1
ATOM 2638 C CA . HIS A 1 328 ? -19.592 -1.928 47.081 1.00 38.06 328 HIS A CA 1
ATOM 2639 C C . HIS A 1 328 ? -20.058 -1.188 48.329 1.00 38.06 328 HIS A C 1
ATOM 2641 O O . HIS A 1 328 ? -19.430 -0.156 48.663 1.00 38.06 328 HIS A O 1
#

pLDDT: mean 88.21, std 13.54, range [26.45, 98.19]